Protein AF-A0A533UM68-F1 (afdb_monomer)

Foldseek 3Di:
DDKDWDFQAQDPVNFWTWIFIWDQQQPFIDTWIFTAGPWFRQTPDTDPRCVVVSVVVCQPWRVCSQQATPVRHDDQPDQASHCADHDPWHGWHFPAWDFDADQAGIDTWTWIWTDAVHIWIFTHHPPDRTTAKTWDFDHAPDDDTATPDIDGDNHDDDDNDDDPVSVDDGDPDDPAPPLWDDWDQPPQKDWDWAAFPVNQWIKTKIWPRLAGAAQHKIKMKIATAGNVDRVHGDAAWWKWKFWADPVRHGPDIPCVVSPHPTDTHGHRIDMDIDHHHDDDQKIKMKIWGCAGDHPPDDGDRSRTGIDIDIGGYHHHDDDPPPPPPPPPCVVVVVVVVVVVVVVVVVVVPPDDDDDD

Solvent-accessible surface area (backbone atoms only — not comparable to full-atom values): 20134 Å² total; per-residue (Å²): 119,49,76,49,75,43,87,71,44,68,39,97,86,66,61,23,34,35,24,43,36,38,39,39,46,71,63,44,28,38,64,40,50,34,30,22,40,71,62,44,59,45,71,78,45,52,38,86,71,39,40,76,56,52,56,50,48,36,76,74,58,27,65,52,43,80,47,39,29,81,90,52,68,71,73,68,92,42,93,49,54,22,83,46,35,69,90,92,30,40,44,20,22,50,76,46,80,41,85,45,76,42,79,55,45,75,44,79,20,41,32,32,32,27,58,54,103,49,82,25,40,36,30,37,36,92,94,52,98,58,63,43,32,37,46,37,57,36,77,58,99,61,83,78,62,45,79,63,50,68,53,62,35,65,73,83,79,94,66,96,60,84,58,73,89,70,75,62,78,52,41,97,64,71,81,71,54,88,73,46,75,77,71,32,82,85,84,36,47,44,75,51,73,46,62,20,78,65,68,52,33,24,39,40,39,35,32,9,37,56,61,36,32,28,71,26,65,32,41,35,41,40,34,37,20,36,73,91,42,75,93,40,58,42,48,25,30,32,26,40,46,28,37,33,49,99,83,67,49,78,74,47,44,57,18,52,70,29,65,36,96,50,38,78,18,60,54,15,46,47,76,46,80,42,70,36,81,59,64,58,60,56,40,41,32,34,45,31,38,59,13,32,46,62,89,96,53,86,57,47,52,86,50,32,32,41,38,82,45,83,41,48,31,33,70,52,72,76,74,79,76,73,77,80,70,75,70,64,73,69,62,64,56,55,57,53,53,56,52,53,53,56,57,57,65,63,69,73,72,82,82,82,89,79,92,131

Mean predicted aligned error: 10.87 Å

pLDDT: mean 85.19, std 16.16, range [32.59, 98.31]

Secondary structure (DSSP, 8-state):
-EEEEEEEEE-TTSSEEEEEEEEEETTEEEEEEEEEESSS--EEEE-TTTHHHHHHHHHHTGGGGGT--SSS---SSSS-SBS-STTTPPPBEEEEEEEEEETTEEEEEEEEEEEESEEEEEEE-TT-SS-SEEEEE---SSSPPPEEEEEE----S--SS--GGG--PPPS-----TTSPPPBTTTB-EEEEEE-TTSS-EEEEEEESSSPBTTSEEEEEEEEEETTEEEEEPSSEEEEEEEE-TTS-EEEEHHHHTT-SSEEETTSEEEEEEE--SPSSEEEEEEEEEEESSTTSPPBGGG-EEEEEEEE-BPPPPPP--------THHHHHHHHHHHHHHHHHTTSS------

Sequence (356 aa):
MEIDFWVKSQTSDGNGWNLEFLAIDGKIVQKGIVTIGMVSPDPTYSDPNVSDYASVYKNTIAWLDSCATRDSPKDFDIPAWCRNGGVGGAPLVPEGEDDVTVQAGSYKAQKVGWHKGVENTIWVVPGLPFPVKAQVYADVTSGIPPSQYYFELLKIGNSSTEPDFMNVTSTGGNGTNPLCPTRDMQTDAVHGTKTTDSGSATIEYRYSPSVPPQGCPIEWRISFEKNFDLTQKYSAIHYDIFTVDNNGVKLDSIAQDSGRNDLFAPIGEDDRTIILKQPPPVTHFVIAILGTGSEGSLSDTSLAGTVNVDVKTTEPPKVPEFPVTEFPVTALLIMAVVIAMGIFITRFRSGLSIKF

Radius of gyration: 28.23 Å; Cα contacts (8 Å, |Δi|>4): 738; chains: 1; bounding box: 76×56×98 Å

Nearest PDB structures (foldseek):
  8dl0-assembly1_C  TM=5.298E-01  e=1.485E-03  Aquifex aeolicus VF5
  8dl0-assembly1_A  TM=5.338E-01  e=2.327E-03  Aquifex aeolicus VF5
  8dnc-assembly1_C  TM=5.136E-01  e=1.906E-03  Aquifex aeolicus VF5
  6o14-assembly1_A  TM=5.335E-01  e=5.435E-03  Aquifex aeolicus VF5
  5hno-assembly2_C  TM=4.464E-01  e=1.629E-02  Raoultella terrigena

Structure (mmCIF, N/CA/C/O backbone):
data_AF-A0A533UM68-F1
#
_entry.id   AF-A0A533UM68-F1
#
loop_
_atom_site.group_PDB
_atom_site.id
_atom_site.type_symbol
_atom_site.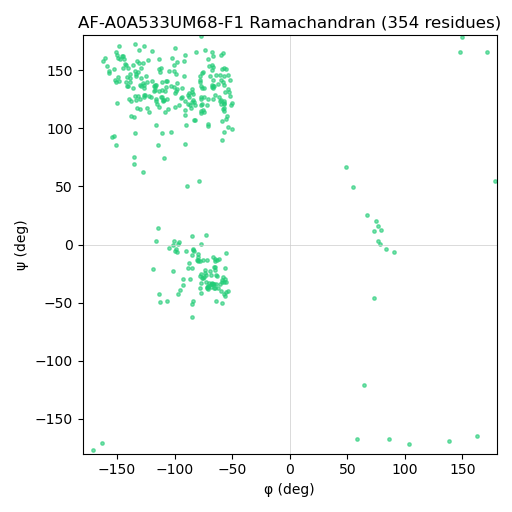label_atom_id
_atom_site.label_alt_id
_atom_site.label_comp_id
_atom_site.label_asym_id
_atom_site.label_entity_id
_atom_site.label_seq_id
_atom_site.pdbx_PDB_ins_code
_atom_site.Cartn_x
_atom_site.Cartn_y
_atom_site.Cartn_z
_atom_site.occupancy
_atom_site.B_iso_or_equiv
_atom_site.auth_seq_id
_atom_site.auth_comp_id
_atom_site.auth_asym_id
_atom_site.auth_atom_id
_atom_site.pdbx_PDB_model_num
ATOM 1 N N . MET A 1 1 ? -2.732 -6.959 -2.441 1.00 86.81 1 MET A N 1
ATOM 2 C CA . MET A 1 1 ? -3.173 -5.932 -3.406 1.00 86.81 1 MET A CA 1
ATOM 3 C C . MET A 1 1 ? -2.382 -6.162 -4.674 1.00 86.81 1 MET A C 1
ATOM 5 O O . MET A 1 1 ? -1.222 -6.542 -4.567 1.00 86.81 1 MET A O 1
ATOM 9 N N . GLU A 1 2 ? -2.999 -5.955 -5.824 1.00 92.12 2 GLU A N 1
ATOM 10 C CA . GLU A 1 2 ? -2.395 -6.128 -7.142 1.00 92.12 2 GLU A CA 1
ATOM 11 C C . GLU A 1 2 ? -2.603 -4.847 -7.949 1.00 92.12 2 GLU A C 1
ATOM 13 O O . GLU A 1 2 ? -3.649 -4.201 -7.845 1.00 92.12 2 GLU A O 1
ATOM 18 N N . ILE A 1 3 ? -1.570 -4.442 -8.684 1.00 94.56 3 ILE A N 1
ATOM 19 C CA . ILE A 1 3 ? -1.604 -3.286 -9.572 1.00 94.56 3 ILE A CA 1
ATOM 20 C C . ILE A 1 3 ? -1.058 -3.741 -10.915 1.00 94.56 3 ILE A C 1
ATOM 22 O O . ILE A 1 3 ? 0.128 -4.051 -11.024 1.00 94.56 3 ILE A O 1
ATOM 26 N N . ASP A 1 4 ? -1.914 -3.677 -11.923 1.00 94.31 4 ASP A N 1
ATOM 27 C CA . ASP A 1 4 ? -1.538 -3.841 -13.314 1.00 94.31 4 ASP A CA 1
ATOM 28 C C . ASP A 1 4 ? -1.600 -2.490 -14.011 1.00 94.31 4 ASP A C 1
ATOM 30 O O . ASP A 1 4 ? -2.511 -1.686 -13.792 1.00 94.31 4 ASP A O 1
ATOM 34 N N . PHE A 1 5 ? -0.639 -2.224 -14.888 1.00 94.06 5 PHE A N 1
ATOM 35 C CA . PHE A 1 5 ? -0.693 -1.033 -15.719 1.00 94.06 5 PHE A CA 1
ATOM 36 C C . PHE A 1 5 ? -0.218 -1.308 -17.137 1.00 94.06 5 PHE A C 1
ATOM 38 O O . PHE A 1 5 ? 0.625 -2.167 -17.400 1.00 94.06 5 PHE A O 1
ATOM 45 N N . TRP A 1 6 ? -0.752 -0.523 -18.066 1.00 93.31 6 TRP A N 1
ATOM 46 C CA . TRP A 1 6 ? -0.361 -0.536 -19.464 1.00 93.31 6 TRP A CA 1
ATOM 47 C C . TRP A 1 6 ? 0.015 0.872 -19.917 1.00 93.31 6 TRP A C 1
ATOM 49 O O . TRP A 1 6 ? -0.758 1.817 -19.770 1.00 93.31 6 TRP A O 1
ATOM 59 N N . VAL A 1 7 ? 1.207 1.016 -20.500 1.00 92.88 7 VAL A N 1
ATOM 60 C CA . VAL A 1 7 ? 1.639 2.273 -21.123 1.00 92.88 7 VAL A CA 1
ATOM 61 C C . VAL A 1 7 ? 0.834 2.477 -22.409 1.00 92.88 7 VAL A C 1
ATOM 63 O O . VAL A 1 7 ? 1.113 1.849 -23.429 1.00 92.88 7 VAL A O 1
ATOM 66 N N . LYS A 1 8 ? -0.180 3.343 -22.350 1.00 92.00 8 LYS A N 1
ATOM 67 C CA . LYS A 1 8 ? -1.186 3.515 -23.405 1.00 92.00 8 LYS A CA 1
ATOM 68 C C . LYS A 1 8 ? -0.730 4.464 -24.501 1.00 92.00 8 LYS A C 1
ATOM 70 O O . LYS A 1 8 ? -0.829 4.153 -25.686 1.00 92.00 8 LYS A O 1
ATOM 75 N N . SER A 1 9 ? -0.273 5.653 -24.120 1.00 92.50 9 SER A N 1
ATOM 76 C CA . SER A 1 9 ? 0.119 6.685 -25.080 1.00 92.50 9 SER A CA 1
ATOM 77 C C . SER A 1 9 ? 1.032 7.726 -24.452 1.00 92.50 9 SER A C 1
ATOM 79 O O . SER A 1 9 ? 1.027 7.922 -23.239 1.00 92.50 9 SER A O 1
ATOM 81 N N . GLN A 1 10 ? 1.756 8.463 -25.289 1.00 94.31 10 GLN A N 1
ATOM 82 C CA . GLN A 1 10 ? 2.352 9.730 -24.875 1.00 94.31 10 GLN A CA 1
ATOM 83 C C . GLN A 1 10 ? 1.236 10.761 -24.619 1.00 94.31 10 GLN A C 1
ATOM 85 O O . GLN A 1 10 ? 0.160 10.687 -25.228 1.00 94.31 10 GLN A O 1
ATOM 90 N N . THR A 1 11 ? 1.469 11.708 -23.714 1.00 94.81 11 THR A N 1
ATOM 91 C CA . THR A 1 11 ? 0.580 12.859 -23.515 1.00 94.81 11 THR A CA 1
ATOM 92 C C . THR A 1 11 ? 0.594 13.767 -24.748 1.00 94.81 11 THR A C 1
ATOM 94 O O . THR A 1 11 ? 1.574 13.822 -25.491 1.00 94.81 11 THR A O 1
ATOM 97 N N . SER A 1 12 ? -0.495 14.504 -24.987 1.00 93.56 12 SER A N 1
ATOM 98 C CA . SER A 1 12 ? -0.630 15.364 -26.176 1.00 93.56 12 SER A CA 1
ATOM 99 C C . SER A 1 12 ? 0.377 16.514 -26.225 1.00 93.56 12 SER A C 1
ATOM 101 O O . SER A 1 12 ? 0.701 17.001 -27.303 1.00 93.56 12 SER A O 1
ATOM 103 N N . ASP A 1 13 ? 0.853 16.961 -25.064 1.00 92.81 13 ASP A N 1
ATOM 104 C CA . ASP A 1 13 ? 1.906 17.971 -24.929 1.00 92.81 13 ASP A CA 1
ATOM 105 C C . ASP A 1 13 ? 3.323 17.381 -25.056 1.00 92.81 13 ASP A C 1
ATOM 107 O O . ASP A 1 13 ? 4.301 18.123 -25.075 1.00 92.81 13 ASP A O 1
ATOM 111 N N . GLY A 1 14 ? 3.440 16.054 -25.153 1.00 92.38 14 GLY A N 1
ATOM 112 C CA . GLY A 1 14 ? 4.699 15.336 -25.287 1.00 92.38 14 GLY A CA 1
ATOM 113 C C . GLY A 1 14 ? 5.518 15.211 -24.000 1.00 92.38 14 GLY A C 1
ATOM 114 O O . GLY A 1 14 ? 6.610 14.647 -24.059 1.00 92.38 14 GLY A O 1
ATOM 115 N N . ASN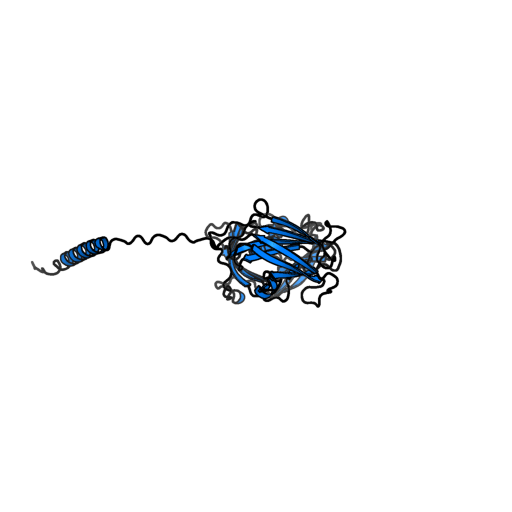 A 1 15 ? 5.017 15.689 -22.858 1.00 90.88 15 ASN A N 1
ATOM 116 C CA . ASN A 1 15 ? 5.780 15.782 -21.607 1.00 90.88 15 ASN A CA 1
ATOM 117 C C . ASN A 1 15 ? 5.697 14.537 -20.708 1.00 90.88 15 ASN A C 1
ATOM 119 O O . ASN A 1 15 ? 6.405 14.464 -19.700 1.00 90.88 15 ASN A O 1
ATOM 123 N N . GLY A 1 16 ? 4.874 13.549 -21.059 1.00 94.06 16 GLY A N 1
ATOM 124 C CA . GLY A 1 16 ? 4.678 12.359 -20.241 1.00 94.06 16 GLY A CA 1
ATOM 125 C C . GLY A 1 16 ? 4.042 11.188 -20.975 1.00 94.06 16 GLY A C 1
ATOM 126 O O . GLY A 1 16 ? 3.864 11.204 -22.196 1.00 94.06 16 GLY A O 1
ATOM 127 N N . TRP A 1 17 ? 3.688 10.170 -20.198 1.00 94.50 17 TRP A N 1
ATOM 128 C CA . TRP A 1 17 ? 3.013 8.959 -20.652 1.00 94.50 17 TRP A CA 1
ATOM 129 C C . TRP A 1 17 ? 1.752 8.720 -19.831 1.00 94.50 17 TRP A C 1
ATOM 131 O O . TRP A 1 17 ? 1.780 8.802 -18.606 1.00 94.50 17 TRP A O 1
ATOM 141 N N . ASN A 1 18 ? 0.656 8.398 -20.511 1.00 95.31 18 ASN A N 1
ATOM 142 C CA . ASN A 1 18 ? -0.578 7.953 -19.885 1.00 95.31 18 ASN A CA 1
ATOM 143 C C . ASN A 1 18 ? -0.510 6.443 -19.679 1.00 95.31 18 ASN A C 1
ATOM 145 O O . ASN A 1 18 ? -0.385 5.677 -20.641 1.00 95.31 18 ASN A O 1
ATOM 149 N N . LEU A 1 19 ? -0.607 6.036 -18.422 1.00 94.81 19 LEU A N 1
ATOM 150 C CA . LEU A 1 19 ? -0.780 4.659 -18.010 1.00 94.81 19 LEU A CA 1
ATOM 151 C C . LEU A 1 19 ? -2.270 4.413 -17.819 1.00 94.81 19 LEU A C 1
ATOM 153 O O . LEU A 1 19 ? -2.932 5.134 -17.073 1.00 94.81 19 LEU A O 1
ATOM 157 N N . GLU A 1 20 ? -2.789 3.388 -18.479 1.00 94.25 20 GLU A N 1
ATOM 158 C CA . GLU A 1 20 ? -4.041 2.799 -18.036 1.00 94.25 20 GLU A CA 1
ATOM 159 C C . GLU A 1 20 ? -3.725 1.931 -16.817 1.00 94.25 20 GLU A C 1
ATOM 161 O O . GLU A 1 20 ? -2.835 1.081 -16.880 1.00 94.25 20 GLU A O 1
ATOM 166 N N . PHE A 1 21 ? -4.409 2.185 -15.709 1.00 94.06 21 PHE A N 1
ATOM 167 C CA . PHE A 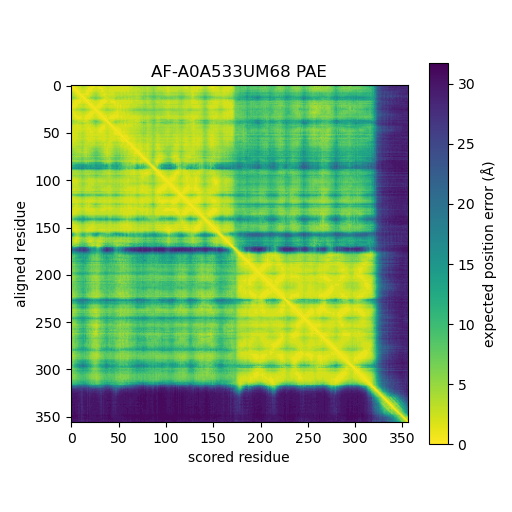1 21 ? -4.057 1.684 -14.389 1.00 94.06 21 PHE A CA 1
ATOM 168 C C . PHE A 1 21 ? -5.223 0.879 -13.820 1.00 94.06 21 PHE A C 1
ATOM 170 O O . PHE A 1 21 ? -6.354 1.367 -13.787 1.00 94.06 21 PHE A O 1
ATOM 177 N N . LEU A 1 22 ? -4.955 -0.349 -13.388 1.00 94.38 22 LEU A N 1
ATOM 178 C CA . LEU A 1 22 ? -5.918 -1.261 -12.787 1.00 94.38 22 LEU A CA 1
ATOM 179 C C . LEU A 1 22 ? -5.410 -1.656 -11.400 1.00 94.38 22 LEU A C 1
ATOM 181 O O . LEU A 1 22 ? -4.391 -2.324 -11.267 1.00 94.38 22 LEU A O 1
ATOM 185 N N . ALA A 1 23 ? -6.132 -1.245 -10.365 1.00 93.19 23 ALA A N 1
ATOM 186 C CA . ALA A 1 23 ? -5.863 -1.630 -8.991 1.00 93.19 23 ALA A CA 1
ATOM 187 C C . ALA A 1 23 ? -6.911 -2.640 -8.519 1.00 93.19 23 ALA A C 1
ATOM 189 O O . ALA A 1 23 ? -8.114 -2.370 -8.574 1.00 93.19 23 ALA A O 1
ATOM 190 N N . ILE A 1 24 ? -6.444 -3.789 -8.038 1.00 91.75 24 ILE A N 1
ATOM 191 C CA . ILE A 1 24 ? -7.256 -4.856 -7.460 1.00 91.75 24 ILE A CA 1
ATOM 192 C C . ILE A 1 24 ? -6.858 -4.990 -5.988 1.00 91.75 24 ILE A C 1
ATOM 194 O O . ILE A 1 24 ? -5.824 -5.561 -5.625 1.00 91.75 24 ILE A O 1
ATOM 198 N N . ASP A 1 25 ? -7.697 -4.454 -5.110 1.00 87.75 25 ASP A N 1
ATOM 199 C CA . ASP A 1 25 ? -7.545 -4.565 -3.666 1.00 87.75 25 ASP A CA 1
ATOM 200 C C . ASP A 1 25 ? -8.691 -5.379 -3.059 1.00 87.75 25 ASP A C 1
ATOM 202 O O . ASP A 1 25 ? -9.726 -4.867 -2.626 1.00 87.75 25 ASP A O 1
ATOM 206 N N . GLY A 1 26 ? -8.506 -6.700 -3.072 1.00 86.00 26 GLY A N 1
ATOM 207 C CA . GLY A 1 26 ? -9.542 -7.637 -2.656 1.00 86.00 26 GLY A CA 1
ATOM 208 C C . GLY A 1 26 ? -10.744 -7.559 -3.600 1.00 86.00 26 GLY A C 1
ATOM 209 O O . GLY A 1 26 ? -10.608 -7.789 -4.798 1.00 86.00 26 GLY A O 1
ATOM 210 N N . LYS A 1 27 ? -11.926 -7.239 -3.070 1.00 85.31 27 LYS A N 1
ATOM 211 C CA . LYS A 1 27 ? -13.153 -7.016 -3.854 1.00 85.31 27 LYS A CA 1
ATOM 212 C C . LYS A 1 27 ? -13.221 -5.636 -4.501 1.00 85.31 27 LYS A C 1
ATOM 214 O O . LYS A 1 27 ? -14.100 -5.432 -5.332 1.00 85.31 27 LYS A O 1
ATOM 219 N N . ILE A 1 28 ? -12.362 -4.695 -4.110 1.00 85.06 28 ILE A N 1
ATOM 220 C CA . ILE A 1 28 ? -12.347 -3.358 -4.698 1.00 85.06 28 ILE A CA 1
ATOM 221 C C . ILE A 1 28 ? -11.478 -3.404 -5.949 1.00 85.06 28 ILE A C 1
ATOM 223 O O . ILE A 1 28 ? -10.280 -3.660 -5.879 1.00 85.06 28 ILE A O 1
ATOM 227 N N . VAL A 1 29 ? -12.093 -3.134 -7.093 1.00 90.06 29 VAL A N 1
ATOM 228 C CA . VAL A 1 29 ? -11.414 -2.977 -8.375 1.00 90.06 29 VAL A CA 1
ATOM 229 C C . VAL A 1 29 ? -11.606 -1.552 -8.865 1.00 90.06 29 VAL A C 1
ATOM 231 O O . VAL A 1 29 ? -12.741 -1.090 -8.994 1.00 90.06 29 VAL A O 1
ATOM 234 N N . GLN A 1 30 ? -10.505 -0.867 -9.154 1.00 90.69 30 GLN A N 1
ATOM 235 C CA . GLN A 1 30 ? -10.493 0.496 -9.673 1.00 90.69 30 GLN A CA 1
ATOM 236 C C . GLN A 1 30 ? -9.675 0.559 -10.951 1.00 90.69 30 GLN A C 1
ATOM 238 O O . GLN A 1 30 ? -8.524 0.135 -10.983 1.00 90.69 30 GLN A O 1
ATOM 243 N N . LYS A 1 31 ? -10.272 1.130 -11.992 1.00 92.25 31 LYS A N 1
ATOM 244 C CA . LYS A 1 31 ? -9.607 1.450 -13.248 1.00 92.25 31 LYS A CA 1
ATOM 245 C C . LYS A 1 31 ? -9.604 2.958 -13.463 1.00 92.25 31 LYS A C 1
ATOM 247 O O . LYS A 1 31 ? -10.616 3.616 -13.206 1.00 92.25 31 LYS A O 1
ATOM 252 N N . GLY A 1 32 ? -8.481 3.493 -13.920 1.00 92.44 32 GLY A N 1
ATOM 253 C CA . GLY A 1 32 ? -8.315 4.916 -14.197 1.00 92.44 32 GLY A CA 1
ATOM 254 C C . GLY A 1 32 ? -7.003 5.207 -14.911 1.00 92.44 32 GLY A C 1
ATOM 255 O O . GLY A 1 32 ? -6.243 4.298 -15.250 1.00 92.44 32 GLY A O 1
ATOM 256 N N . ILE A 1 33 ? -6.735 6.486 -15.141 1.00 94.25 33 ILE A N 1
ATOM 257 C CA . ILE A 1 33 ? -5.512 6.963 -15.779 1.00 94.25 33 ILE A CA 1
ATOM 258 C C . ILE A 1 33 ? -4.543 7.480 -14.715 1.00 94.25 33 ILE A C 1
ATOM 260 O O . ILE A 1 33 ? -4.914 8.243 -13.822 1.00 94.25 33 ILE A O 1
ATOM 264 N N . VAL A 1 34 ? -3.273 7.097 -14.852 1.00 95.94 34 VAL A N 1
ATOM 265 C CA . VAL A 1 34 ? -2.140 7.702 -14.140 1.00 95.94 34 VAL A CA 1
ATOM 266 C C . VAL A 1 34 ? -1.168 8.247 -15.179 1.00 95.94 34 VAL A C 1
ATOM 268 O O . VAL A 1 34 ? -0.755 7.528 -16.085 1.00 95.94 34 VAL A O 1
ATOM 271 N N . THR A 1 35 ? -0.792 9.518 -15.075 1.00 96.44 35 THR A N 1
ATOM 272 C CA . THR A 1 35 ? 0.203 10.131 -15.961 1.00 96.44 35 THR A CA 1
ATOM 273 C C . THR A 1 35 ? 1.552 10.170 -15.259 1.00 96.44 35 THR A C 1
ATOM 275 O O . THR A 1 35 ? 1.648 10.643 -14.128 1.00 96.44 35 THR A O 1
ATOM 278 N N . ILE A 1 36 ? 2.596 9.707 -15.944 1.00 94.88 36 ILE A N 1
ATOM 279 C CA . ILE A 1 36 ? 3.989 9.774 -15.484 1.00 94.88 36 ILE A CA 1
ATOM 280 C C . ILE A 1 36 ? 4.811 10.708 -16.373 1.00 94.88 36 ILE A C 1
ATOM 282 O O . ILE A 1 36 ? 4.437 10.987 -17.516 1.00 94.88 36 ILE A O 1
ATOM 286 N N . GLY A 1 37 ? 5.937 11.199 -15.859 1.00 91.75 37 GLY A N 1
ATOM 287 C CA . GLY A 1 37 ? 6.852 12.047 -16.618 1.00 91.75 37 GLY A CA 1
ATOM 288 C C . GLY A 1 37 ? 7.569 11.326 -17.769 1.00 91.75 37 GLY A C 1
ATOM 289 O O . GLY A 1 37 ? 7.598 10.102 -17.878 1.00 91.75 37 GLY A O 1
ATOM 290 N N . MET A 1 38 ? 8.175 12.113 -18.660 1.00 88.25 38 MET A N 1
ATOM 291 C CA . MET A 1 38 ? 8.954 11.603 -19.796 1.00 88.25 38 MET A CA 1
ATOM 292 C C . MET A 1 38 ? 10.330 11.033 -19.399 1.00 88.25 38 MET A C 1
ATOM 294 O O . MET A 1 38 ? 10.880 10.187 -20.104 1.00 88.25 38 MET A O 1
ATOM 298 N N . VAL A 1 39 ? 10.911 11.543 -18.308 1.00 85.62 39 VAL A N 1
ATOM 299 C CA . VAL A 1 39 ? 12.258 11.176 -17.825 1.00 85.62 39 VAL A CA 1
ATOM 300 C C . VAL A 1 39 ? 12.176 10.423 -16.506 1.00 85.62 39 VAL A C 1
ATOM 302 O O . VAL A 1 39 ? 12.791 9.368 -16.374 1.00 85.62 39 VAL A O 1
ATOM 305 N N . SER A 1 40 ? 11.424 10.971 -15.550 1.00 85.75 40 SER A N 1
ATOM 306 C CA . SER A 1 40 ? 11.108 10.308 -14.290 1.00 85.75 40 SER A CA 1
ATOM 307 C C . SER A 1 40 ? 9.724 9.659 -14.397 1.00 85.75 40 SER A C 1
ATOM 309 O O . SER A 1 40 ? 8.787 10.319 -14.859 1.00 85.75 40 SER A O 1
ATOM 311 N N . PRO A 1 41 ? 9.581 8.397 -13.964 1.00 88.50 41 PRO A N 1
ATOM 312 C CA . PRO A 1 41 ? 8.305 7.711 -13.848 1.00 88.50 41 PRO A CA 1
ATOM 313 C C . PRO A 1 41 ? 7.452 8.218 -12.671 1.00 88.50 41 PRO A C 1
ATOM 315 O O . PRO A 1 41 ? 6.428 7.612 -12.384 1.00 88.50 41 PRO A O 1
ATOM 318 N N . ASP A 1 42 ? 7.822 9.298 -11.976 1.00 88.62 42 ASP A N 1
ATOM 319 C CA . ASP A 1 42 ? 6.984 9.865 -10.918 1.00 88.62 42 ASP A CA 1
ATOM 320 C C . ASP A 1 42 ? 5.575 10.226 -11.443 1.00 88.62 42 ASP A C 1
ATOM 322 O O . ASP A 1 42 ? 5.457 10.906 -12.473 1.00 88.62 42 ASP A O 1
ATOM 326 N N . PRO A 1 43 ? 4.496 9.816 -10.741 1.00 92.06 43 PRO A N 1
ATOM 327 C CA . PRO A 1 43 ? 3.141 10.234 -11.082 1.00 92.06 43 PRO A CA 1
ATOM 328 C C . PRO A 1 43 ? 2.987 11.758 -11.003 1.00 92.06 43 PRO A C 1
ATOM 330 O O . PRO A 1 43 ? 3.229 12.365 -9.959 1.00 92.06 43 PRO A O 1
ATOM 333 N N . THR A 1 44 ? 2.556 12.379 -12.100 1.00 92.19 44 THR A N 1
ATOM 334 C CA . THR A 1 44 ? 2.259 13.821 -12.192 1.00 92.19 44 THR A CA 1
ATOM 335 C C . THR A 1 44 ? 0.762 14.111 -12.117 1.00 92.19 44 THR A C 1
ATOM 337 O O . THR A 1 44 ? 0.360 15.215 -11.752 1.00 92.19 44 THR A O 1
ATOM 340 N N . TYR A 1 45 ? -0.060 13.114 -12.443 1.00 92.56 45 TYR A N 1
ATOM 341 C CA . TYR A 1 45 ? -1.514 13.146 -12.354 1.00 92.56 45 TYR A CA 1
ATOM 342 C C . TYR A 1 45 ? -2.062 11.729 -12.150 1.00 92.56 45 TYR A C 1
ATOM 344 O O . TYR A 1 45 ? -1.473 10.752 -12.612 1.00 92.56 45 TYR A O 1
ATOM 352 N N . SER A 1 46 ? -3.210 11.624 -11.491 1.00 92.25 46 SER A N 1
ATOM 353 C CA . SER A 1 46 ? -3.968 10.384 -11.326 1.00 92.25 46 SER A CA 1
ATOM 354 C C . SER A 1 46 ? -5.450 10.705 -11.203 1.00 92.25 46 SER A C 1
ATOM 356 O O . SER A 1 46 ? -5.801 11.647 -10.484 1.00 92.25 46 SER A O 1
ATOM 358 N N . ASP A 1 47 ? -6.310 9.901 -11.826 1.00 88.44 47 ASP A N 1
ATOM 359 C CA . ASP A 1 47 ? -7.751 9.998 -11.591 1.00 88.44 47 ASP A CA 1
ATOM 360 C C . ASP A 1 47 ? -8.066 9.807 -10.089 1.00 88.44 47 ASP A C 1
ATOM 362 O O . ASP A 1 47 ? -7.403 9.008 -9.414 1.00 88.44 47 ASP A O 1
ATOM 366 N N . PRO A 1 48 ? -9.079 10.503 -9.530 1.00 83.62 48 PRO A N 1
ATOM 367 C CA . PRO A 1 48 ? -9.349 10.486 -8.088 1.00 83.62 48 PRO A CA 1
ATOM 368 C C . PRO A 1 48 ? -9.578 9.096 -7.486 1.00 83.62 48 PRO A C 1
ATOM 370 O O . PRO A 1 48 ? -9.286 8.875 -6.317 1.00 83.62 48 PRO A O 1
ATOM 373 N N . ASN A 1 49 ? -10.105 8.150 -8.263 1.00 83.38 49 ASN A N 1
ATOM 374 C CA . ASN A 1 49 ? -10.392 6.796 -7.796 1.00 83.38 49 ASN A CA 1
ATOM 375 C C . ASN A 1 49 ? -9.151 5.885 -7.750 1.00 83.38 49 ASN A C 1
ATOM 377 O O . ASN A 1 49 ? -9.213 4.828 -7.125 1.00 83.38 49 ASN A O 1
ATOM 381 N N . VAL A 1 50 ? -8.040 6.279 -8.388 1.00 89.44 50 VAL A N 1
ATOM 382 C CA . VAL A 1 50 ? -6.767 5.533 -8.379 1.00 89.44 50 VAL A CA 1
ATOM 383 C C . VAL A 1 50 ? -5.613 6.285 -7.706 1.00 89.44 50 VAL A C 1
ATOM 385 O O . VAL A 1 50 ? -4.494 5.775 -7.662 1.00 89.44 50 VAL A O 1
ATOM 388 N N . SER A 1 51 ? -5.859 7.472 -7.142 1.00 86.56 51 SER A N 1
ATOM 389 C CA . SER A 1 51 ? -4.813 8.323 -6.554 1.00 86.56 51 SER A CA 1
ATOM 390 C C . SER A 1 51 ? -4.051 7.659 -5.406 1.00 86.56 51 SER A C 1
ATOM 392 O O . SER A 1 51 ? -2.826 7.772 -5.324 1.00 86.56 51 SER A O 1
ATOM 394 N N . ASP A 1 52 ? -4.759 6.927 -4.542 1.00 83.62 52 ASP A N 1
ATOM 395 C CA . ASP A 1 52 ? -4.146 6.224 -3.411 1.00 83.62 52 ASP A CA 1
ATOM 396 C C . ASP A 1 52 ? -3.199 5.110 -3.934 1.00 83.62 52 ASP A C 1
ATOM 398 O O . ASP A 1 52 ? -2.083 4.947 -3.437 1.00 83.62 52 ASP A O 1
ATOM 402 N N . TYR A 1 53 ? -3.561 4.428 -5.030 1.00 90.06 53 TYR A N 1
ATOM 403 C CA . TYR A 1 53 ? -2.730 3.392 -5.666 1.00 90.06 53 TYR A CA 1
ATOM 404 C C . TYR A 1 53 ? -1.553 3.957 -6.476 1.00 90.06 53 TYR A C 1
ATOM 406 O O . TYR A 1 53 ? -0.499 3.323 -6.554 1.00 90.06 53 TYR A O 1
ATOM 414 N N . ALA A 1 54 ? -1.675 5.164 -7.036 1.00 90.69 54 ALA A N 1
ATOM 415 C CA . ALA A 1 54 ? -0.557 5.835 -7.704 1.00 90.69 54 ALA A CA 1
ATOM 416 C C . ALA A 1 54 ? 0.621 6.072 -6.735 1.00 90.69 54 ALA A C 1
ATOM 418 O O . ALA A 1 54 ? 1.788 5.947 -7.118 1.00 90.69 54 ALA A O 1
ATOM 419 N N . SER A 1 55 ? 0.326 6.328 -5.456 1.00 84.88 55 SER A N 1
ATOM 420 C CA . SER A 1 55 ? 1.349 6.449 -4.408 1.00 84.8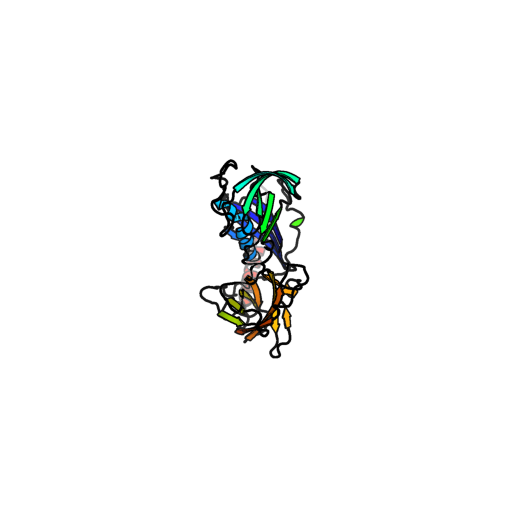8 55 SER A CA 1
ATOM 421 C C . SER A 1 55 ? 2.064 5.121 -4.132 1.00 84.88 55 SER A C 1
ATOM 423 O O . SER A 1 55 ? 3.269 5.112 -3.883 1.00 84.88 55 SER A O 1
ATOM 425 N N . VAL A 1 56 ? 1.364 3.987 -4.239 1.00 89.00 56 VAL A N 1
ATOM 426 C CA . VAL A 1 56 ? 1.978 2.652 -4.137 1.00 89.00 56 VAL A CA 1
ATOM 427 C C . VAL A 1 56 ? 2.964 2.435 -5.282 1.00 89.00 56 VAL A C 1
ATOM 429 O O . VAL A 1 56 ? 4.109 2.073 -5.029 1.00 89.00 56 VAL A O 1
ATOM 432 N N . TYR A 1 57 ? 2.562 2.716 -6.525 1.00 91.50 57 TYR A N 1
ATOM 433 C CA . TYR A 1 57 ? 3.448 2.616 -7.692 1.00 91.50 57 TYR A CA 1
ATOM 434 C C . TYR A 1 57 ? 4.722 3.453 -7.540 1.00 91.50 57 TYR A C 1
ATOM 436 O O . TYR A 1 57 ? 5.826 2.991 -7.851 1.00 91.50 57 TYR A O 1
ATOM 444 N N . LYS A 1 58 ? 4.587 4.668 -6.995 1.00 88.88 58 LYS A N 1
ATOM 445 C CA . LYS A 1 58 ? 5.735 5.529 -6.715 1.00 88.88 58 LYS A CA 1
ATOM 446 C C . LYS A 1 58 ? 6.753 4.846 -5.790 1.00 88.88 58 LYS A C 1
ATOM 448 O O . LYS A 1 58 ? 7.957 4.886 -6.044 1.00 88.88 58 LYS A O 1
ATOM 453 N N . ASN A 1 59 ? 6.263 4.172 -4.753 1.00 85.69 59 ASN A N 1
ATOM 454 C CA . ASN A 1 59 ? 7.085 3.496 -3.749 1.00 85.69 59 ASN A CA 1
ATOM 455 C C . ASN A 1 59 ? 7.622 2.119 -4.189 1.00 85.69 59 ASN A C 1
ATOM 457 O O . ASN A 1 59 ? 8.451 1.549 -3.480 1.00 85.69 59 ASN A O 1
ATOM 461 N N . THR A 1 60 ? 7.193 1.580 -5.336 1.00 89.25 60 THR A N 1
ATOM 462 C CA . THR A 1 60 ? 7.646 0.269 -5.839 1.00 89.25 60 THR A CA 1
ATOM 463 C C . THR A 1 60 ? 8.603 0.378 -7.021 1.00 89.25 60 THR A C 1
ATOM 465 O O . THR A 1 60 ? 9.663 -0.245 -6.999 1.00 89.25 60 THR A O 1
ATOM 468 N N . ILE A 1 61 ? 8.264 1.179 -8.035 1.00 89.06 61 ILE A N 1
ATOM 469 C CA . ILE A 1 61 ? 9.037 1.289 -9.281 1.00 89.06 61 ILE A CA 1
ATOM 470 C C . ILE A 1 61 ? 9.666 2.672 -9.425 1.00 89.06 61 ILE A C 1
ATOM 472 O O . ILE A 1 61 ? 10.825 2.761 -9.831 1.00 89.06 61 ILE A O 1
ATOM 476 N N . ALA A 1 62 ? 8.935 3.748 -9.103 1.00 88.69 62 ALA A N 1
ATOM 477 C CA . ALA A 1 62 ? 9.366 5.080 -9.523 1.00 88.69 62 ALA A CA 1
ATOM 478 C C . ALA A 1 62 ? 10.678 5.538 -8.871 1.00 88.69 62 ALA A C 1
ATOM 480 O O . ALA A 1 62 ? 11.503 6.146 -9.543 1.00 88.69 62 ALA A O 1
ATOM 481 N N . TRP A 1 63 ? 10.921 5.150 -7.613 1.00 87.94 63 TRP A N 1
ATOM 482 C CA . TRP A 1 63 ? 12.144 5.478 -6.863 1.00 87.94 63 TRP A CA 1
ATOM 483 C C . TRP A 1 63 ? 13.457 5.052 -7.547 1.00 87.94 63 TRP A C 1
ATOM 485 O O . TRP A 1 63 ? 14.526 5.573 -7.210 1.00 87.94 63 TRP A O 1
ATOM 495 N N . LEU A 1 64 ? 13.404 4.101 -8.490 1.00 89.19 64 LEU A N 1
ATOM 496 C CA . LEU A 1 64 ? 14.561 3.672 -9.279 1.00 89.19 64 LEU A CA 1
ATOM 497 C C . LEU A 1 64 ? 15.095 4.780 -10.195 1.00 89.19 64 LEU A C 1
ATOM 499 O O . LEU A 1 64 ? 16.223 4.688 -10.669 1.00 89.19 64 LEU A O 1
ATOM 503 N N . ASP A 1 65 ? 14.346 5.854 -10.414 1.00 87.56 65 ASP A N 1
ATOM 504 C CA . ASP A 1 65 ? 14.830 7.019 -11.152 1.00 87.56 65 ASP A CA 1
ATOM 505 C C . ASP A 1 65 ? 16.011 7.724 -10.460 1.00 87.56 65 ASP A C 1
ATOM 507 O O . ASP A 1 65 ? 16.897 8.267 -11.121 1.00 87.56 65 ASP A O 1
ATOM 511 N N . SER A 1 66 ? 16.102 7.618 -9.131 1.00 86.81 66 SER A N 1
ATOM 512 C CA . SER A 1 66 ? 17.250 8.071 -8.341 1.00 86.81 66 SER A CA 1
ATOM 513 C C . SER A 1 66 ? 18.530 7.286 -8.655 1.00 86.81 66 SER A C 1
ATOM 515 O O . SER A 1 66 ? 19.645 7.747 -8.381 1.00 86.81 66 SER A O 1
ATOM 517 N N . CYS A 1 67 ? 18.380 6.098 -9.245 1.00 88.81 67 CYS A N 1
ATOM 518 C CA . CYS A 1 67 ? 19.467 5.263 -9.717 1.00 88.81 67 CYS A CA 1
ATOM 519 C C . CYS A 1 67 ? 19.895 5.664 -11.120 1.00 88.81 67 CYS A C 1
ATOM 521 O O . CYS A 1 67 ? 21.043 6.065 -11.314 1.00 88.81 67 CYS A O 1
ATOM 523 N N . ALA A 1 68 ? 18.989 5.535 -12.082 1.00 88.75 68 ALA A N 1
ATOM 524 C CA . ALA A 1 68 ? 19.252 5.763 -13.490 1.00 88.75 68 ALA A CA 1
ATOM 525 C C . ALA A 1 68 ? 17.989 6.298 -14.162 1.00 88.75 68 ALA A C 1
ATOM 527 O O . ALA A 1 68 ? 16.882 5.832 -13.903 1.00 88.75 68 ALA A O 1
ATOM 528 N N . THR A 1 69 ? 18.171 7.248 -15.071 1.00 88.75 69 THR A N 1
ATOM 529 C CA . THR A 1 69 ? 17.092 7.779 -15.910 1.00 88.75 69 THR A CA 1
ATOM 530 C C . THR A 1 69 ? 17.490 7.683 -17.372 1.00 88.75 69 THR A C 1
ATOM 532 O O . THR A 1 69 ? 18.648 7.418 -17.698 1.00 88.75 69 THR A O 1
ATOM 535 N N . ARG A 1 70 ? 16.544 7.948 -18.277 1.00 83.44 70 ARG A N 1
ATOM 536 C CA . ARG A 1 70 ? 16.834 8.030 -19.715 1.00 83.44 70 ARG A CA 1
ATOM 537 C C . ARG A 1 70 ? 17.965 9.013 -20.033 1.00 83.44 70 ARG A C 1
ATOM 539 O O . ARG A 1 70 ? 18.787 8.739 -20.900 1.00 83.44 70 ARG A O 1
ATOM 546 N N . ASP A 1 71 ? 17.984 10.148 -19.341 1.00 88.75 71 ASP A N 1
ATOM 547 C CA . ASP A 1 71 ? 18.915 11.242 -19.621 1.00 88.75 71 ASP A CA 1
ATOM 548 C C . ASP A 1 71 ? 20.250 11.069 -18.867 1.00 88.75 71 ASP A C 1
ATOM 550 O O . ASP A 1 71 ? 21.250 11.691 -19.219 1.00 88.75 71 ASP A O 1
ATOM 554 N N . SER A 1 72 ? 20.285 10.195 -17.854 1.00 89.38 72 SER A N 1
ATOM 555 C CA . SER A 1 72 ? 21.488 9.806 -17.112 1.00 89.38 72 SER A CA 1
ATOM 556 C C . SER A 1 72 ? 21.526 8.284 -16.906 1.00 89.38 72 SER A C 1
ATOM 558 O O . SER A 1 72 ? 21.354 7.812 -15.772 1.00 89.38 72 SER A O 1
ATOM 560 N N . PRO A 1 73 ? 21.728 7.497 -17.980 1.00 88.62 73 PRO A N 1
ATOM 561 C CA . PRO A 1 73 ? 21.816 6.047 -17.875 1.00 88.62 73 PRO A CA 1
ATOM 562 C C . PRO A 1 73 ? 23.089 5.630 -17.123 1.00 88.62 73 PRO A C 1
ATOM 564 O O . PRO A 1 73 ? 24.087 6.352 -17.114 1.00 88.62 73 PRO A O 1
ATOM 567 N N . LYS A 1 74 ? 23.058 4.450 -16.495 1.00 89.38 74 LYS A N 1
ATOM 568 C CA . LYS A 1 74 ? 24.203 3.865 -15.786 1.00 89.38 74 LYS A CA 1
ATOM 569 C C . LYS A 1 74 ? 24.490 2.453 -16.264 1.00 89.38 74 LYS A C 1
ATOM 571 O O . LYS A 1 74 ? 23.572 1.641 -16.365 1.00 89.38 74 LYS A O 1
ATOM 576 N N . ASP A 1 75 ? 25.772 2.169 -16.451 1.00 90.62 75 ASP A N 1
ATOM 577 C CA . ASP A 1 75 ? 26.275 0.821 -16.691 1.00 90.62 75 ASP A CA 1
ATOM 578 C C . ASP A 1 75 ? 26.250 -0.028 -15.410 1.00 90.62 75 ASP A C 1
ATOM 580 O O . ASP A 1 75 ? 26.084 0.482 -14.299 1.00 90.62 75 ASP A O 1
ATOM 584 N N . PHE A 1 76 ? 26.433 -1.338 -15.577 1.00 92.38 76 PHE A N 1
ATOM 585 C CA . PHE A 1 76 ? 26.439 -2.321 -14.488 1.00 92.38 76 PHE A CA 1
ATOM 586 C C . PHE A 1 76 ? 27.853 -2.709 -14.025 1.00 92.38 76 PHE A C 1
ATOM 588 O O . PHE A 1 76 ? 27.992 -3.430 -13.045 1.00 92.38 76 PHE A O 1
ATOM 595 N N . ASP A 1 77 ? 28.908 -2.202 -14.670 1.00 90.62 77 ASP A N 1
ATOM 596 C CA . ASP A 1 77 ? 30.304 -2.387 -14.239 1.00 90.62 77 ASP A CA 1
ATOM 597 C C . ASP A 1 77 ? 30.739 -1.271 -13.273 1.00 90.62 77 ASP A C 1
ATOM 599 O O . ASP A 1 77 ? 31.724 -0.562 -13.475 1.00 90.62 77 ASP A O 1
ATOM 603 N N . ILE A 1 78 ? 29.922 -1.040 -12.243 1.00 91.31 78 ILE A N 1
ATOM 604 C CA . ILE A 1 78 ? 30.187 -0.043 -11.204 1.00 91.31 78 ILE A CA 1
ATOM 605 C C . ILE A 1 78 ? 29.950 -0.643 -9.819 1.00 91.31 78 ILE A C 1
ATOM 607 O O . ILE A 1 78 ? 29.018 -1.424 -9.635 1.00 91.31 78 ILE A O 1
ATOM 611 N N . PRO A 1 79 ? 30.748 -0.253 -8.809 1.00 88.50 79 PRO A N 1
ATOM 612 C CA . PRO A 1 79 ? 30.682 -0.857 -7.478 1.00 88.50 79 PRO A CA 1
ATOM 613 C C . PRO A 1 79 ? 29.363 -0.589 -6.740 1.00 88.50 79 PRO A C 1
ATOM 615 O O . PRO A 1 79 ? 29.047 -1.293 -5.788 1.00 88.50 79 PRO A O 1
ATOM 618 N N . ALA A 1 80 ? 28.606 0.433 -7.146 1.00 90.62 80 ALA A N 1
ATOM 619 C CA . ALA A 1 80 ? 27.264 0.711 -6.652 1.00 90.62 80 ALA A CA 1
ATOM 620 C C . ALA A 1 80 ? 26.450 1.392 -7.755 1.00 90.62 80 ALA A C 1
ATOM 622 O O . ALA A 1 80 ? 26.814 2.470 -8.231 1.00 90.62 80 ALA A O 1
ATOM 623 N N . TRP A 1 81 ? 25.332 0.781 -8.137 1.00 90.81 81 TRP A N 1
ATOM 624 C CA . TRP A 1 81 ? 24.394 1.332 -9.113 1.00 90.81 81 TRP A CA 1
ATOM 625 C C . TRP A 1 81 ? 23.624 2.518 -8.516 1.00 90.81 81 TRP A C 1
ATOM 627 O O . TRP A 1 81 ? 23.448 3.556 -9.164 1.00 90.81 81 TRP A O 1
ATOM 637 N N . CYS A 1 82 ? 23.280 2.425 -7.227 1.00 88.19 82 CYS A N 1
ATOM 638 C CA . CYS A 1 82 ? 22.680 3.509 -6.445 1.00 88.19 82 CYS A CA 1
ATOM 639 C C . CYS A 1 82 ? 23.219 3.516 -5.023 1.00 88.19 82 CYS A C 1
ATOM 641 O O . CYS A 1 82 ? 23.619 2.487 -4.479 1.00 88.19 82 CYS A O 1
ATOM 643 N N . ARG A 1 83 ? 23.188 4.696 -4.396 1.00 83.75 83 ARG A N 1
ATOM 644 C CA . ARG A 1 83 ? 23.724 4.882 -3.045 1.00 83.75 83 ARG A CA 1
ATOM 645 C C . ARG A 1 83 ? 23.000 4.032 -1.999 1.00 83.75 83 ARG A C 1
ATOM 647 O O . ARG A 1 83 ? 23.669 3.527 -1.109 1.00 83.75 83 ARG A O 1
ATOM 654 N N . ASN A 1 84 ? 21.681 3.879 -2.128 1.00 80.00 84 ASN A N 1
ATOM 655 C CA . ASN A 1 84 ? 20.834 3.104 -1.223 1.00 80.00 84 ASN A CA 1
ATOM 656 C C . ASN A 1 84 ? 19.846 2.265 -2.051 1.00 80.00 84 ASN A C 1
ATOM 658 O O . ASN A 1 84 ? 19.233 2.795 -2.978 1.00 80.00 84 ASN A O 1
ATOM 662 N N . GLY A 1 85 ? 19.678 0.987 -1.715 1.00 72.19 85 GLY A N 1
ATOM 663 C CA . GLY A 1 85 ? 18.569 0.153 -2.172 1.00 72.19 85 GLY A CA 1
ATOM 664 C C . GLY A 1 85 ? 17.352 0.386 -1.279 1.00 72.19 85 GLY A C 1
ATOM 665 O O . GLY A 1 85 ? 17.349 -0.004 -0.110 1.00 72.19 85 GLY A O 1
ATOM 666 N N . GLY A 1 86 ? 16.339 1.078 -1.800 1.00 70.50 86 GLY A N 1
ATOM 667 C CA . GLY A 1 86 ? 15.184 1.503 -1.008 1.00 70.50 86 GLY A CA 1
ATOM 668 C C . GLY A 1 86 ? 15.546 2.393 0.195 1.00 70.50 86 GLY A C 1
ATOM 669 O O . GLY A 1 86 ? 16.657 2.915 0.333 1.00 70.50 86 GLY A O 1
ATOM 670 N N . VAL A 1 87 ? 14.582 2.592 1.096 1.00 63.81 87 VAL A N 1
ATOM 671 C CA . VAL A 1 87 ? 14.773 3.431 2.289 1.00 63.81 87 VAL A CA 1
ATOM 672 C C . VAL A 1 87 ? 15.623 2.689 3.325 1.00 63.81 87 VAL A C 1
ATOM 674 O O . VAL A 1 87 ? 15.212 1.667 3.873 1.00 63.81 87 VAL A O 1
ATOM 677 N N . GLY A 1 88 ? 16.819 3.213 3.614 1.00 64.38 88 GLY A N 1
ATOM 678 C CA . GLY A 1 88 ? 17.713 2.705 4.665 1.00 64.38 88 GLY A CA 1
ATOM 679 C C . GLY A 1 88 ? 18.412 1.374 4.356 1.00 64.38 88 GLY A C 1
ATOM 680 O O . GLY A 1 88 ? 18.961 0.768 5.272 1.00 64.38 88 GLY A O 1
ATOM 681 N N . GLY A 1 89 ? 18.371 0.891 3.111 1.00 70.38 89 GLY A N 1
ATOM 682 C CA . GLY A 1 89 ? 19.114 -0.300 2.693 1.00 70.38 89 GLY A CA 1
ATOM 683 C C . GLY A 1 89 ? 20.581 -0.016 2.362 1.00 70.38 89 GLY A C 1
ATOM 684 O O . GLY A 1 89 ? 20.988 1.135 2.184 1.00 70.38 89 GLY A O 1
ATOM 685 N N . ALA A 1 90 ? 21.370 -1.091 2.260 1.00 84.19 90 ALA A N 1
ATOM 686 C CA . ALA A 1 90 ? 22.723 -1.050 1.707 1.00 84.19 90 ALA A CA 1
ATOM 687 C C . ALA A 1 90 ? 22.722 -0.498 0.262 1.00 84.19 90 ALA A C 1
ATOM 689 O O . ALA A 1 90 ? 21.660 -0.431 -0.363 1.00 84.19 90 ALA A O 1
ATOM 690 N N . PRO A 1 91 ? 23.880 -0.095 -0.294 1.00 89.81 91 PRO A N 1
ATOM 691 C CA . PRO A 1 91 ? 23.961 0.306 -1.695 1.00 89.81 91 PRO A CA 1
ATOM 692 C C . PRO A 1 91 ? 23.375 -0.752 -2.634 1.00 89.81 91 PRO A C 1
ATOM 694 O O . PRO A 1 91 ? 23.563 -1.946 -2.411 1.00 89.81 91 PRO A O 1
ATOM 697 N N . LEU A 1 92 ? 22.679 -0.303 -3.682 1.00 91.62 92 LEU A N 1
ATOM 698 C CA . LEU A 1 92 ? 22.174 -1.192 -4.727 1.00 91.62 92 LEU A CA 1
ATOM 699 C C . LEU A 1 92 ? 23.345 -1.558 -5.634 1.00 91.62 92 LEU A C 1
ATOM 701 O O . LEU A 1 92 ? 23.888 -0.676 -6.305 1.00 91.62 92 LEU A O 1
ATOM 705 N N . VAL A 1 93 ? 23.751 -2.824 -5.636 1.00 94.12 93 VAL A N 1
ATOM 706 C CA . VAL A 1 93 ? 24.945 -3.289 -6.349 1.00 94.12 93 VAL A CA 1
ATOM 707 C C . VAL A 1 93 ? 24.571 -4.167 -7.542 1.00 94.12 93 VAL A C 1
ATOM 709 O O . VAL A 1 93 ? 23.648 -4.976 -7.440 1.00 94.12 93 VAL A O 1
ATOM 712 N N . PRO A 1 94 ? 25.262 -4.031 -8.685 1.00 95.38 94 PRO A N 1
ATOM 713 C CA . PRO A 1 94 ? 25.199 -5.023 -9.749 1.00 95.38 94 PRO A CA 1
ATOM 714 C C . PRO A 1 94 ? 25.797 -6.356 -9.290 1.00 95.38 94 PRO A C 1
ATOM 716 O O . PRO A 1 94 ? 26.916 -6.404 -8.784 1.00 95.38 94 PRO A O 1
ATOM 719 N N . GLU A 1 95 ? 25.052 -7.441 -9.480 1.00 95.56 95 GLU A N 1
ATOM 720 C CA . GLU A 1 95 ? 25.454 -8.813 -9.132 1.00 95.56 95 GLU A CA 1
ATOM 721 C C . GLU A 1 95 ? 25.835 -9.647 -10.367 1.00 95.56 95 GLU A C 1
ATOM 723 O O . GLU A 1 95 ? 26.272 -10.790 -10.239 1.00 95.56 95 GLU A O 1
ATOM 728 N N . GLY A 1 96 ? 25.699 -9.063 -11.561 1.00 94.69 96 GLY A N 1
ATOM 729 C CA . GLY A 1 96 ? 26.008 -9.685 -12.844 1.00 94.69 96 GLY A CA 1
ATOM 730 C C . GLY A 1 96 ? 24.769 -10.138 -13.612 1.00 94.69 96 GLY A C 1
ATOM 731 O O . GLY A 1 96 ? 23.630 -9.823 -13.264 1.00 94.69 96 GLY A O 1
ATOM 732 N N . GLU A 1 97 ? 25.007 -10.867 -14.699 1.00 96.44 97 GLU A N 1
ATOM 733 C CA . GLU A 1 97 ? 23.935 -11.365 -15.554 1.00 96.44 97 GLU A CA 1
ATOM 734 C C . GLU A 1 97 ? 23.232 -12.585 -14.958 1.00 96.44 97 GLU A C 1
ATOM 736 O O . GLU A 1 97 ? 23.871 -13.497 -14.434 1.00 96.44 97 GLU A O 1
ATOM 741 N N . ASP A 1 98 ? 21.916 -12.634 -15.135 1.00 97.44 98 ASP A N 1
ATOM 742 C CA . ASP A 1 98 ? 21.049 -13.715 -14.690 1.00 97.44 98 ASP A CA 1
ATOM 743 C C . ASP A 1 98 ? 20.004 -14.046 -15.769 1.00 97.44 98 ASP A C 1
ATOM 745 O O . ASP A 1 98 ? 19.517 -13.165 -16.488 1.00 97.44 98 ASP A O 1
ATOM 749 N N . ASP A 1 99 ? 19.679 -15.330 -15.905 1.00 97.50 99 ASP A N 1
ATOM 750 C CA . ASP A 1 99 ? 18.668 -15.813 -16.845 1.00 97.50 99 ASP A CA 1
ATOM 751 C C . ASP A 1 99 ? 17.307 -15.823 -16.137 1.00 97.50 99 ASP A C 1
ATOM 753 O O . ASP A 1 99 ? 17.002 -16.705 -15.333 1.00 97.50 99 ASP A O 1
ATOM 757 N N . VAL A 1 100 ? 16.469 -14.829 -16.434 1.00 97.31 100 VAL A N 1
ATOM 758 C CA . VAL A 1 100 ? 15.173 -14.640 -15.771 1.00 97.31 100 VAL A CA 1
ATOM 759 C C . VAL A 1 100 ? 14.027 -15.006 -16.705 1.00 97.31 100 VAL A C 1
ATOM 761 O O . VAL A 1 100 ? 14.008 -14.627 -17.874 1.00 97.31 100 VAL A O 1
ATOM 764 N N . THR A 1 101 ? 13.044 -15.738 -16.186 1.00 97.62 101 THR A N 1
ATOM 765 C CA . THR A 1 101 ? 11.785 -16.012 -16.889 1.00 97.62 101 THR A CA 1
ATOM 766 C C . THR A 1 101 ? 10.635 -15.332 -16.159 1.00 97.62 101 THR A C 1
ATOM 768 O O . THR A 1 101 ? 10.526 -15.430 -14.932 1.00 97.62 101 THR A O 1
ATOM 771 N N . VAL A 1 102 ? 9.815 -14.634 -16.938 1.00 97.12 102 VAL A N 1
ATOM 772 C CA . VAL A 1 102 ? 8.585 -13.937 -16.543 1.00 97.12 102 VAL A CA 1
ATOM 773 C C . VAL A 1 102 ? 7.493 -14.258 -17.558 1.00 97.12 102 VAL A C 1
ATOM 775 O O . VAL A 1 102 ? 7.767 -14.860 -18.600 1.00 97.12 102 VAL A O 1
ATOM 778 N N . GLN A 1 103 ? 6.259 -13.839 -17.302 1.00 94.50 103 GLN A N 1
ATOM 779 C CA . GLN A 1 103 ? 5.149 -14.102 -18.222 1.00 94.50 103 GLN A CA 1
ATOM 780 C C . GLN A 1 103 ? 5.376 -13.560 -19.651 1.00 94.50 103 GLN A C 1
ATOM 782 O O . GLN A 1 103 ? 4.959 -14.200 -20.618 1.00 94.50 103 GLN A O 1
ATOM 787 N N . ALA A 1 104 ? 6.092 -12.441 -19.816 1.00 94.00 104 ALA A N 1
ATOM 788 C CA . ALA A 1 104 ? 6.439 -11.908 -21.137 1.00 94.00 104 ALA A CA 1
ATOM 789 C C . ALA A 1 104 ? 7.508 -12.716 -21.905 1.00 94.00 104 ALA A C 1
ATOM 791 O O . ALA A 1 104 ? 7.682 -12.493 -23.106 1.00 94.00 104 ALA A O 1
ATOM 792 N N . GLY A 1 105 ? 8.220 -13.639 -21.248 1.00 95.31 105 GLY A N 1
ATOM 793 C CA . GLY A 1 105 ? 9.262 -14.471 -21.852 1.00 95.31 105 GLY A CA 1
ATOM 794 C C . GLY A 1 105 ? 10.501 -14.655 -20.972 1.00 95.31 105 GLY A C 1
ATOM 795 O O . GLY A 1 105 ? 10.515 -14.313 -19.789 1.00 95.31 105 GLY A O 1
ATOM 796 N N . SER A 1 106 ? 11.561 -15.203 -21.568 1.00 97.25 106 SER A N 1
ATOM 797 C CA . SER A 1 106 ? 12.870 -15.368 -20.925 1.00 97.25 106 SER A CA 1
ATOM 798 C C . SER A 1 106 ? 13.852 -14.309 -21.419 1.00 97.25 106 SER A C 1
ATOM 800 O O . SER A 1 106 ? 13.937 -14.044 -22.619 1.00 97.25 106 SER A O 1
ATOM 802 N N . TYR A 1 107 ? 14.614 -13.729 -20.496 1.00 96.94 107 TYR A N 1
ATOM 803 C CA . TYR A 1 107 ? 15.535 -12.630 -20.754 1.00 96.94 107 TYR A CA 1
ATOM 804 C C . TYR A 1 107 ? 16.889 -12.892 -20.102 1.00 96.94 107 TYR A C 1
ATOM 806 O O . TYR A 1 107 ? 16.959 -13.421 -18.993 1.00 96.94 107 TYR A O 1
ATOM 814 N N . LYS A 1 108 ? 17.953 -12.421 -20.759 1.00 97.31 108 LYS A N 1
ATOM 815 C CA . LYS A 1 108 ? 19.229 -12.169 -20.091 1.00 97.31 108 LYS A CA 1
ATOM 816 C C . LYS A 1 108 ? 19.135 -10.804 -19.417 1.00 97.31 108 LYS A C 1
ATOM 818 O O . LYS A 1 108 ? 19.088 -9.785 -20.106 1.00 97.31 108 LYS A O 1
ATOM 823 N N . ALA A 1 109 ? 19.025 -10.786 -18.096 1.00 97.50 109 ALA A N 1
ATOM 824 C CA . ALA A 1 109 ? 18.869 -9.564 -17.319 1.00 97.50 109 ALA A CA 1
ATOM 825 C C . ALA A 1 109 ? 20.113 -9.301 -16.472 1.00 97.50 109 ALA A C 1
ATOM 827 O O . ALA A 1 109 ? 20.810 -10.223 -16.064 1.00 97.50 109 ALA A O 1
ATOM 828 N N . GLN A 1 110 ? 20.372 -8.034 -16.180 1.00 96.50 110 GLN A N 1
ATOM 829 C CA . GLN A 1 110 ? 21.319 -7.635 -15.150 1.00 96.50 110 GLN A CA 1
ATOM 830 C C . GLN A 1 110 ? 20.606 -7.695 -13.806 1.00 96.50 110 GLN A C 1
ATOM 832 O O . GLN A 1 110 ? 19.581 -7.037 -13.597 1.00 96.50 110 GLN A O 1
ATOM 837 N N . LYS A 1 111 ? 21.131 -8.519 -12.908 1.00 97.00 111 LYS A N 1
ATOM 838 C CA . LYS A 1 111 ? 20.646 -8.640 -11.543 1.00 97.00 111 LYS A CA 1
ATOM 839 C C . LYS A 1 111 ? 21.276 -7.526 -10.715 1.00 97.00 111 LYS A C 1
ATOM 841 O O . LYS A 1 111 ? 22.498 -7.408 -10.656 1.00 97.00 111 LYS A O 1
ATOM 846 N N . VAL A 1 112 ? 20.448 -6.703 -10.084 1.00 95.25 112 VAL A N 1
ATOM 847 C CA . VAL A 1 112 ? 20.890 -5.720 -9.090 1.00 95.25 112 VAL A CA 1
ATOM 848 C C . VAL A 1 112 ? 20.246 -6.051 -7.751 1.00 95.25 112 VAL A C 1
ATOM 850 O O . VAL A 1 112 ? 19.057 -6.376 -7.695 1.00 95.25 112 VAL A O 1
ATOM 853 N N . GLY A 1 113 ? 21.021 -5.990 -6.674 1.00 94.69 113 GLY A N 1
ATOM 854 C CA . GLY A 1 113 ? 20.559 -6.416 -5.360 1.00 94.69 113 GLY A CA 1
ATOM 855 C C . GLY A 1 113 ? 21.131 -5.607 -4.210 1.00 94.69 113 GLY A C 1
ATOM 856 O O . GLY A 1 113 ? 22.090 -4.844 -4.353 1.00 94.69 113 GLY A O 1
ATOM 857 N N . TRP A 1 114 ? 20.468 -5.718 -3.066 1.00 93.06 114 TRP A N 1
ATOM 858 C CA . TRP A 1 114 ? 20.934 -5.145 -1.812 1.00 93.06 114 TRP A CA 1
ATOM 859 C C . TRP A 1 114 ? 20.478 -6.005 -0.640 1.00 93.06 114 TRP A C 1
ATOM 861 O O . TRP A 1 114 ? 19.353 -6.518 -0.602 1.00 93.06 114 TRP A O 1
ATOM 871 N N . HIS A 1 115 ? 21.342 -6.091 0.364 1.00 87.69 115 HIS A N 1
ATOM 872 C CA . HIS A 1 115 ? 21.030 -6.789 1.597 1.00 87.69 115 HIS A CA 1
ATOM 873 C C . HIS A 1 115 ? 20.348 -5.848 2.595 1.00 87.69 115 HIS A C 1
ATOM 875 O O . HIS A 1 115 ? 20.863 -4.768 2.910 1.00 87.69 115 HIS A O 1
ATOM 881 N N . LYS A 1 116 ? 19.206 -6.280 3.135 1.00 83.69 116 LYS A N 1
ATOM 882 C CA . LYS A 1 116 ? 18.552 -5.645 4.285 1.00 83.69 116 LYS A CA 1
ATOM 883 C C . LYS A 1 116 ? 17.771 -6.695 5.075 1.00 83.69 116 LYS A C 1
ATOM 885 O O . LYS A 1 116 ? 16.601 -6.939 4.801 1.00 83.69 116 LYS A O 1
ATOM 890 N N . GLY A 1 117 ? 18.453 -7.380 5.995 1.00 81.75 117 GLY A N 1
ATOM 891 C CA . GLY A 1 117 ? 17.928 -8.546 6.719 1.00 81.75 117 GLY A CA 1
ATOM 892 C C . GLY A 1 117 ? 17.849 -9.804 5.843 1.00 81.75 117 GLY A C 1
ATOM 893 O O . GLY A 1 117 ? 18.309 -10.869 6.244 1.00 81.75 117 GLY A O 1
ATOM 894 N N . VAL A 1 118 ? 17.329 -9.658 4.624 1.00 88.44 118 VAL A N 1
ATOM 895 C CA . VAL A 1 118 ? 17.310 -10.643 3.537 1.00 88.44 118 VAL A CA 1
ATOM 896 C C . VAL A 1 118 ? 17.792 -10.001 2.232 1.00 88.44 118 VAL A C 1
ATOM 898 O O . VAL A 1 118 ? 17.924 -8.776 2.140 1.00 88.44 118 VAL A O 1
ATOM 901 N N . GLU A 1 119 ? 18.069 -10.831 1.227 1.00 91.44 119 GLU A N 1
ATOM 902 C CA . GLU A 1 119 ? 18.438 -10.362 -0.109 1.00 91.44 119 GLU A CA 1
ATOM 903 C C . GLU A 1 119 ? 17.220 -9.818 -0.854 1.00 91.44 119 GLU A C 1
ATOM 905 O O . GLU A 1 119 ? 16.207 -10.503 -1.005 1.00 91.44 119 GLU A O 1
ATOM 910 N N . ASN A 1 120 ? 17.346 -8.592 -1.351 1.00 93.75 120 ASN A N 1
ATOM 911 C CA . ASN A 1 120 ? 16.375 -7.955 -2.229 1.00 93.75 120 ASN A CA 1
ATOM 912 C C . ASN A 1 120 ? 16.956 -7.913 -3.636 1.00 93.75 120 ASN A C 1
ATOM 914 O O . ASN A 1 120 ? 18.152 -7.672 -3.807 1.00 93.75 120 ASN A O 1
ATOM 918 N N . THR A 1 121 ? 16.132 -8.142 -4.653 1.00 95.62 121 THR A N 1
ATOM 919 C CA . THR A 1 121 ? 16.622 -8.273 -6.028 1.00 95.62 121 THR A CA 1
ATOM 920 C C . THR A 1 121 ? 15.681 -7.633 -7.034 1.00 95.62 121 THR A C 1
ATOM 922 O O . THR A 1 121 ? 14.463 -7.784 -6.956 1.00 95.62 121 THR A O 1
ATOM 925 N N . ILE A 1 122 ? 16.266 -6.959 -8.022 1.00 96.12 122 ILE A N 1
ATOM 926 C CA . ILE A 1 122 ? 15.585 -6.410 -9.192 1.00 96.12 122 ILE A CA 1
ATOM 927 C C . ILE A 1 122 ? 16.338 -6.873 -10.444 1.00 96.12 122 ILE A C 1
ATOM 929 O O . ILE A 1 122 ? 17.566 -6.838 -10.493 1.00 96.12 122 ILE A O 1
ATOM 933 N N . TRP A 1 123 ? 15.602 -7.304 -11.466 1.00 97.56 123 TRP A N 1
ATOM 934 C CA . TRP A 1 123 ? 16.156 -7.729 -12.750 1.00 97.56 123 TRP A CA 1
ATOM 935 C C . TRP A 1 123 ? 15.887 -6.665 -13.807 1.00 97.56 123 TRP A C 1
ATOM 937 O O . TRP A 1 123 ? 14.736 -6.391 -14.161 1.00 97.56 123 TRP A O 1
ATOM 947 N N . VAL A 1 124 ? 16.961 -6.079 -14.328 1.00 95.62 124 VAL A N 1
ATOM 948 C CA . VAL A 1 124 ? 16.921 -4.994 -15.309 1.00 95.62 124 VAL A CA 1
ATOM 949 C C . VAL A 1 124 ? 17.406 -5.520 -16.652 1.00 95.62 124 VAL A C 1
ATOM 951 O O . VAL A 1 124 ? 18.516 -6.032 -16.764 1.00 95.62 124 VAL A O 1
ATOM 954 N N . VAL A 1 125 ? 16.588 -5.387 -17.693 1.00 94.75 125 VAL A N 1
ATOM 955 C CA . VAL A 1 125 ? 16.995 -5.723 -19.063 1.00 94.75 125 VAL A CA 1
ATOM 956 C C . VAL A 1 125 ? 17.367 -4.426 -19.779 1.00 94.75 125 VAL A C 1
ATOM 958 O O . VAL A 1 125 ? 16.499 -3.559 -19.930 1.00 94.75 125 VAL A O 1
ATOM 961 N N . PRO A 1 126 ? 18.624 -4.262 -20.231 1.00 88.44 126 PRO A N 1
ATOM 962 C CA . PRO A 1 126 ? 19.024 -3.086 -20.993 1.00 88.44 126 PRO A CA 1
ATOM 963 C C . PRO A 1 126 ? 18.104 -2.847 -22.198 1.00 88.44 126 PRO A C 1
ATOM 965 O O . PRO A 1 126 ? 17.824 -3.759 -22.974 1.00 88.44 126 PRO A O 1
ATOM 968 N N . GLY A 1 127 ? 17.635 -1.608 -22.354 1.00 86.44 127 GLY A N 1
ATOM 969 C CA . GLY A 1 127 ? 16.745 -1.205 -23.449 1.00 86.44 127 GLY A CA 1
ATOM 970 C C . GLY A 1 127 ? 15.247 -1.336 -23.160 1.00 86.44 127 GLY A C 1
ATOM 971 O O . GLY A 1 127 ? 14.450 -0.859 -23.967 1.00 86.44 127 GLY A O 1
ATOM 972 N N . LEU A 1 128 ? 14.846 -1.914 -22.022 1.00 90.62 128 LEU A N 1
ATOM 973 C CA . LEU A 1 128 ? 13.463 -1.834 -21.548 1.00 90.62 128 LEU A CA 1
ATOM 974 C C . LEU A 1 128 ? 13.265 -0.627 -20.616 1.00 90.62 128 LEU A C 1
ATOM 976 O O . LEU A 1 128 ? 14.180 -0.279 -19.870 1.00 90.62 128 LEU A O 1
ATOM 980 N N . PRO A 1 129 ? 12.085 0.023 -20.646 1.00 86.94 129 PRO A N 1
ATOM 981 C CA . PRO A 1 129 ? 11.827 1.226 -19.850 1.00 86.94 129 PRO A CA 1
ATOM 982 C C . PRO A 1 129 ? 11.647 0.941 -18.352 1.00 86.94 129 PRO A C 1
ATOM 984 O O . PRO A 1 129 ? 11.832 1.838 -17.538 1.00 86.94 129 PRO A O 1
ATOM 987 N N . PHE A 1 130 ? 11.296 -0.295 -17.992 1.00 91.56 130 PHE A N 1
ATOM 988 C CA . PHE A 1 130 ? 11.100 -0.742 -16.615 1.00 91.56 130 PHE A CA 1
ATOM 989 C C . PHE A 1 130 ? 11.869 -2.048 -16.371 1.00 91.56 130 PHE A C 1
ATOM 991 O O . PHE A 1 130 ? 12.114 -2.795 -17.328 1.00 91.56 130 PHE A O 1
ATOM 998 N N . PRO A 1 131 ? 12.229 -2.362 -15.111 1.00 94.75 131 PRO A N 1
ATOM 999 C CA . PRO A 1 131 ? 12.725 -3.687 -14.766 1.00 94.75 131 PRO A CA 1
ATOM 1000 C C . PRO A 1 131 ? 11.693 -4.764 -15.110 1.00 94.75 131 PRO A C 1
ATOM 1002 O O . PRO A 1 131 ? 10.487 -4.520 -15.082 1.00 94.75 131 PRO A O 1
ATOM 1005 N N . VAL A 1 132 ? 12.163 -5.972 -15.414 1.00 97.25 132 VAL A N 1
ATOM 1006 C CA . VAL A 1 132 ? 11.277 -7.076 -15.815 1.00 97.25 132 VAL A CA 1
ATOM 1007 C C . VAL A 1 132 ? 10.771 -7.884 -14.635 1.00 97.25 132 VAL A C 1
ATOM 1009 O O . VAL A 1 132 ? 9.782 -8.591 -14.777 1.00 97.25 132 VAL A O 1
ATOM 1012 N N . LYS A 1 133 ? 11.453 -7.815 -13.489 1.00 97.75 133 LYS A N 1
ATOM 1013 C CA . LYS A 1 133 ? 11.094 -8.551 -12.278 1.00 97.75 133 LYS A CA 1
ATOM 1014 C C . LYS A 1 133 ? 11.673 -7.873 -11.043 1.00 97.75 133 LYS A C 1
ATOM 1016 O O . LYS A 1 133 ? 12.769 -7.316 -11.116 1.00 97.75 133 LYS A O 1
ATOM 1021 N N . ALA A 1 134 ? 10.996 -7.989 -9.909 1.00 96.62 134 ALA A N 1
ATOM 1022 C CA . ALA A 1 134 ? 11.570 -7.680 -8.605 1.00 96.62 134 ALA A CA 1
ATOM 1023 C C . ALA A 1 134 ? 11.044 -8.613 -7.518 1.00 96.62 134 ALA A C 1
ATOM 1025 O O . ALA A 1 134 ? 9.915 -9.095 -7.594 1.00 96.62 134 ALA A O 1
ATOM 1026 N N . GLN A 1 135 ? 11.868 -8.812 -6.495 1.00 95.38 135 GLN A N 1
ATOM 1027 C CA . GLN A 1 135 ? 11.513 -9.443 -5.234 1.00 95.38 135 GLN A CA 1
ATOM 1028 C C . GLN A 1 135 ? 12.119 -8.608 -4.108 1.00 95.38 135 GLN A C 1
ATOM 1030 O O . GLN A 1 135 ? 13.340 -8.578 -3.937 1.00 95.38 135 GLN A O 1
ATOM 1035 N N . VAL A 1 136 ? 11.264 -7.915 -3.360 1.00 92.81 136 VAL A N 1
ATOM 1036 C CA . VAL A 1 136 ? 11.676 -6.987 -2.305 1.00 92.81 136 VAL A CA 1
ATOM 1037 C C . VAL A 1 136 ? 10.916 -7.301 -1.027 1.00 92.81 136 VAL A C 1
ATOM 1039 O O . VAL A 1 136 ? 9.714 -7.570 -1.039 1.00 92.81 136 VAL A O 1
ATOM 1042 N N . TYR A 1 137 ? 11.633 -7.277 0.086 1.00 89.69 137 TYR A N 1
ATOM 1043 C CA . TYR A 1 137 ? 11.158 -7.641 1.408 1.00 89.69 137 TYR A CA 1
ATOM 1044 C C . TYR A 1 137 ? 11.139 -6.431 2.325 1.00 89.69 137 TYR A C 1
ATOM 1046 O O . TYR A 1 137 ? 11.919 -5.489 2.176 1.00 89.69 137 TYR A O 1
ATOM 1054 N N . ALA A 1 138 ? 10.221 -6.473 3.281 1.00 85.62 138 ALA A N 1
ATOM 1055 C CA . ALA A 1 138 ? 10.020 -5.374 4.196 1.00 85.62 138 ALA A CA 1
ATOM 1056 C C . ALA A 1 138 ? 11.122 -5.350 5.258 1.00 85.62 138 ALA A C 1
ATOM 1058 O O . ALA A 1 138 ? 11.609 -6.390 5.695 1.00 85.62 138 ALA A O 1
ATOM 1059 N N . ASP A 1 139 ? 11.492 -4.158 5.712 1.00 79.38 139 ASP A N 1
ATOM 1060 C CA . ASP A 1 139 ? 12.422 -4.026 6.828 1.00 79.38 139 ASP A CA 1
ATOM 1061 C C . ASP A 1 139 ? 11.706 -4.314 8.146 1.00 79.38 139 ASP A C 1
ATOM 1063 O O . ASP A 1 139 ? 10.742 -3.633 8.497 1.00 79.38 139 ASP A O 1
ATOM 1067 N N . VAL A 1 140 ? 12.173 -5.324 8.874 1.00 75.38 140 VAL A N 1
ATOM 1068 C CA . VAL A 1 140 ? 11.603 -5.711 10.165 1.00 75.38 140 VAL A CA 1
ATOM 1069 C C . VAL A 1 140 ? 12.699 -5.818 11.212 1.00 75.38 140 VAL A C 1
ATOM 1071 O O . VAL A 1 140 ? 13.802 -6.293 10.956 1.00 75.38 140 VAL A O 1
ATOM 1074 N N . THR A 1 141 ? 12.374 -5.413 12.437 1.00 69.12 141 THR A N 1
ATOM 1075 C CA . THR A 1 141 ? 13.299 -5.467 13.580 1.00 69.12 141 THR A CA 1
ATOM 1076 C C . THR A 1 141 ? 13.437 -6.873 14.171 1.00 69.12 141 THR A C 1
ATOM 1078 O O . THR A 1 141 ? 14.350 -7.130 14.955 1.00 69.12 141 THR A O 1
ATOM 1081 N N . SER A 1 142 ? 12.532 -7.793 13.820 1.00 68.06 142 SER A N 1
ATOM 1082 C CA . SER A 1 142 ? 12.546 -9.189 14.259 1.00 68.06 142 SER A CA 1
ATOM 1083 C C . SER A 1 142 ? 11.675 -10.074 13.364 1.00 68.06 142 SER A C 1
ATOM 1085 O O . SER A 1 142 ? 10.732 -9.587 12.737 1.00 68.06 142 SER A O 1
ATOM 1087 N N . GLY A 1 143 ? 11.952 -11.381 13.366 1.00 73.88 143 GLY A N 1
ATOM 1088 C CA . GLY A 1 143 ? 11.214 -12.373 12.581 1.00 73.88 143 GLY A CA 1
ATOM 1089 C C . GLY A 1 143 ? 11.747 -12.534 11.157 1.00 73.88 143 GLY A C 1
ATOM 1090 O O . GLY A 1 143 ? 12.851 -12.093 10.842 1.00 73.88 143 GLY A O 1
ATOM 1091 N N . ILE A 1 144 ? 10.969 -13.211 10.312 1.00 78.69 144 ILE A N 1
ATOM 1092 C CA . ILE A 1 144 ? 11.267 -13.368 8.885 1.00 78.69 144 ILE A CA 1
ATOM 1093 C C . ILE A 1 144 ? 10.653 -12.167 8.152 1.00 78.69 144 ILE A C 1
ATOM 1095 O O . ILE A 1 144 ? 9.435 -11.994 8.246 1.00 78.69 144 ILE A O 1
ATOM 1099 N N . PRO A 1 145 ? 11.450 -11.348 7.437 1.00 83.88 145 PRO A N 1
ATOM 1100 C CA . PRO A 1 145 ? 10.938 -10.263 6.606 1.00 83.88 145 PRO A CA 1
ATOM 1101 C C . PRO A 1 145 ? 9.838 -10.740 5.647 1.00 83.88 145 PRO A C 1
ATOM 1103 O O . PRO A 1 145 ? 10.100 -11.618 4.818 1.00 83.88 145 PRO A O 1
ATOM 1106 N N . PRO A 1 146 ? 8.609 -10.201 5.728 1.00 83.56 146 PRO A N 1
ATOM 1107 C CA . PRO A 1 146 ? 7.579 -10.515 4.750 1.00 83.56 146 PRO A CA 1
ATOM 1108 C C . PRO A 1 146 ? 7.917 -9.868 3.403 1.00 83.56 146 PRO A C 1
ATOM 1110 O O . PRO A 1 146 ? 8.680 -8.902 3.325 1.00 83.56 146 PRO A O 1
ATOM 1113 N N . SER A 1 147 ? 7.327 -10.387 2.326 1.00 85.62 147 SER A N 1
ATOM 1114 C CA . SER A 1 147 ? 7.401 -9.737 1.014 1.00 85.62 147 SER A CA 1
ATOM 1115 C C . SER A 1 147 ? 6.787 -8.338 1.110 1.00 85.62 147 SER A C 1
ATOM 1117 O O . SER A 1 147 ? 5.637 -8.203 1.518 1.00 85.62 147 SER A O 1
ATOM 1119 N N . GLN A 1 148 ? 7.538 -7.304 0.728 1.00 87.31 148 GLN A N 1
ATOM 1120 C CA . GLN A 1 148 ? 7.022 -5.937 0.636 1.00 87.31 148 GLN A CA 1
ATOM 1121 C C . GLN A 1 148 ? 6.340 -5.725 -0.711 1.00 87.31 148 GLN A C 1
ATOM 1123 O O . GLN A 1 148 ? 5.218 -5.231 -0.770 1.00 87.31 148 GLN A O 1
ATOM 1128 N N . TYR A 1 149 ? 7.015 -6.117 -1.792 1.00 91.38 149 TYR A N 1
ATOM 1129 C CA . TYR A 1 149 ? 6.441 -6.166 -3.128 1.00 91.38 149 TYR A CA 1
ATOM 1130 C C . TYR A 1 149 ? 7.228 -7.120 -4.023 1.00 91.38 149 TYR A C 1
ATOM 1132 O O . TYR A 1 149 ? 8.430 -7.341 -3.862 1.00 91.38 149 TYR A O 1
ATOM 1140 N N . TYR A 1 150 ? 6.528 -7.645 -5.015 1.00 94.38 150 TYR A N 1
ATOM 1141 C CA . TYR A 1 150 ? 7.104 -8.311 -6.167 1.00 94.38 150 TYR A CA 1
ATOM 1142 C C . TYR A 1 150 ? 6.355 -7.819 -7.400 1.00 94.38 150 TYR A C 1
ATOM 1144 O O . TYR A 1 150 ? 5.209 -7.378 -7.309 1.00 94.38 150 TYR A O 1
ATOM 1152 N N . PHE A 1 151 ? 7.011 -7.866 -8.547 1.00 95.75 151 PHE A N 1
ATOM 1153 C CA . PHE A 1 151 ? 6.359 -7.616 -9.825 1.00 95.75 151 PHE A CA 1
ATOM 1154 C C . PHE A 1 151 ? 7.054 -8.422 -10.909 1.00 95.75 151 PHE A C 1
ATOM 1156 O O . PHE A 1 151 ? 8.215 -8.817 -10.757 1.00 95.75 151 PHE A O 1
ATOM 1163 N N . GLU A 1 152 ? 6.359 -8.623 -12.021 1.00 96.25 152 GLU A N 1
ATOM 1164 C CA . GLU A 1 152 ? 6.940 -9.165 -13.238 1.00 96.25 152 GLU A CA 1
ATOM 1165 C C . GLU A 1 152 ? 6.348 -8.502 -14.485 1.00 96.25 152 GLU A C 1
ATOM 1167 O O . GLU A 1 152 ? 5.235 -7.980 -14.473 1.00 96.25 152 GLU A O 1
ATOM 1172 N N . LEU A 1 153 ? 7.103 -8.515 -15.581 1.00 95.56 153 LEU A N 1
ATOM 1173 C CA . LEU A 1 153 ? 6.636 -8.044 -16.874 1.00 95.56 153 LEU A CA 1
ATOM 1174 C C . LEU A 1 153 ? 5.669 -9.068 -17.480 1.00 95.56 153 LEU A C 1
ATOM 1176 O O . LEU A 1 153 ? 6.071 -10.166 -17.871 1.00 95.56 153 LEU A O 1
ATOM 1180 N N . LEU A 1 154 ? 4.404 -8.667 -17.617 1.00 92.75 154 LEU A N 1
ATOM 1181 C CA . LEU A 1 154 ? 3.343 -9.529 -18.144 1.00 92.75 154 LEU A CA 1
ATOM 1182 C C . LEU A 1 154 ? 3.394 -9.667 -19.668 1.00 92.75 154 LEU A C 1
ATOM 1184 O O . LEU A 1 154 ? 3.198 -10.749 -20.221 1.00 92.75 154 LEU A O 1
ATOM 1188 N N . LYS A 1 155 ? 3.643 -8.556 -20.371 1.00 89.56 155 LYS A N 1
ATOM 1189 C CA . LYS A 1 155 ? 3.648 -8.500 -21.836 1.00 89.56 155 LYS A CA 1
ATOM 1190 C C . LYS A 1 155 ? 4.479 -7.323 -22.338 1.00 89.56 155 LYS A C 1
ATOM 1192 O O . LYS A 1 155 ? 4.479 -6.257 -21.733 1.00 89.56 155 LYS A O 1
ATOM 1197 N N . ILE A 1 156 ? 5.119 -7.495 -23.493 1.00 88.19 156 ILE A N 1
ATOM 1198 C CA . ILE A 1 156 ? 5.774 -6.421 -24.248 1.00 88.19 156 ILE A CA 1
ATOM 1199 C C . ILE A 1 156 ? 5.230 -6.366 -25.677 1.00 88.19 156 ILE A C 1
ATOM 1201 O O . ILE A 1 156 ? 4.909 -7.396 -26.271 1.00 88.19 156 ILE A O 1
ATOM 1205 N N . GLY A 1 157 ? 5.124 -5.165 -26.241 1.00 80.69 157 GLY A N 1
ATOM 1206 C CA . GLY A 1 157 ? 4.783 -4.961 -27.646 1.00 80.69 157 GLY A CA 1
ATOM 1207 C C . GLY A 1 157 ? 3.991 -3.682 -27.892 1.00 80.69 157 GLY A C 1
ATOM 1208 O O . GLY A 1 157 ? 3.437 -3.083 -26.975 1.00 80.69 157 GLY A O 1
ATOM 1209 N N . ASN A 1 158 ? 3.910 -3.293 -29.162 1.00 74.12 158 ASN A N 1
ATOM 1210 C CA . ASN A 1 158 ? 3.131 -2.141 -29.603 1.00 74.12 158 ASN A CA 1
ATOM 1211 C C . ASN A 1 158 ? 1.720 -2.610 -29.969 1.00 74.12 158 ASN A C 1
ATOM 1213 O O . ASN A 1 158 ? 1.453 -2.959 -31.119 1.00 74.12 158 ASN A O 1
ATOM 1217 N N . SER A 1 159 ? 0.834 -2.680 -28.976 1.00 78.31 159 SER A N 1
ATOM 1218 C CA . SER A 1 159 ? -0.582 -2.959 -29.215 1.00 78.31 159 SER A CA 1
ATOM 1219 C C . SER A 1 159 ? -1.324 -1.655 -29.490 1.00 78.31 159 SER A C 1
ATOM 1221 O O . SER A 1 159 ? -1.188 -0.696 -28.736 1.00 78.31 159 SER A O 1
ATOM 1223 N N . SER A 1 160 ? -2.117 -1.617 -30.562 1.00 76.88 160 SER A N 1
ATOM 1224 C CA . SER A 1 160 ? -3.041 -0.501 -30.825 1.00 76.88 160 SER A CA 1
ATOM 1225 C C . SER A 1 160 ? -4.337 -0.614 -30.021 1.00 76.88 160 SER A C 1
ATOM 1227 O O . SER A 1 160 ? -5.093 0.350 -29.929 1.00 76.88 160 SER A O 1
ATOM 1229 N N . THR A 1 161 ? -4.588 -1.786 -29.439 1.00 84.38 161 THR A N 1
ATOM 1230 C CA . THR A 1 161 ? -5.734 -2.061 -28.580 1.00 84.38 161 THR A CA 1
ATOM 1231 C C . THR A 1 161 ? -5.275 -2.310 -27.156 1.00 84.38 161 THR A C 1
ATOM 1233 O O . THR A 1 161 ? -4.197 -2.860 -26.915 1.00 84.38 161 THR A O 1
ATOM 1236 N N . GLU A 1 162 ? -6.125 -1.926 -26.218 1.00 84.31 162 GLU A N 1
ATOM 1237 C CA . GLU A 1 162 ? -5.922 -2.200 -24.807 1.00 84.31 162 GLU A CA 1
ATOM 1238 C C . GLU A 1 162 ? -5.806 -3.720 -24.544 1.00 84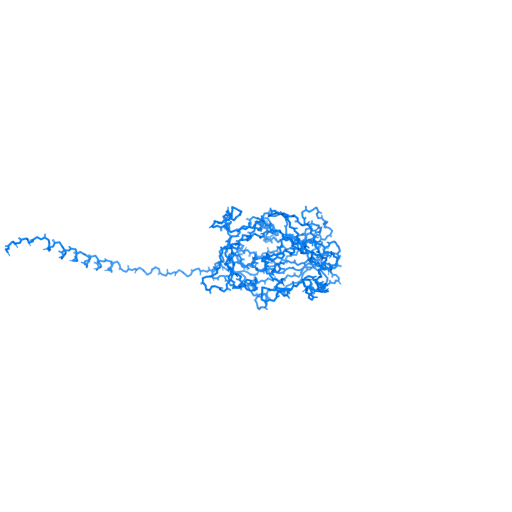.31 162 GLU A C 1
ATOM 1240 O O . GLU A 1 162 ? -6.513 -4.499 -25.192 1.00 84.31 162 GLU A O 1
ATOM 1245 N N . PRO A 1 163 ? -4.901 -4.171 -23.652 1.00 86.50 163 PRO A N 1
ATOM 1246 C CA . PRO A 1 163 ? -4.778 -5.584 -23.301 1.00 86.50 163 PRO A CA 1
ATOM 1247 C C . PRO A 1 163 ? -6.024 -6.156 -22.611 1.00 86.50 163 PRO A C 1
ATOM 1249 O O . PRO A 1 163 ? -6.638 -5.493 -21.781 1.00 86.50 163 PRO A O 1
ATOM 1252 N N . ASP A 1 164 ? -6.325 -7.435 -22.862 1.00 87.25 164 ASP A N 1
ATOM 1253 C CA . ASP A 1 164 ? -7.504 -8.112 -22.295 1.00 87.25 164 ASP A CA 1
ATOM 1254 C C . ASP A 1 164 ? -7.539 -8.121 -20.757 1.00 87.25 164 ASP A C 1
ATOM 1256 O O . ASP A 1 164 ? -8.621 -8.070 -20.180 1.00 87.25 164 ASP A O 1
ATOM 1260 N N . PHE A 1 165 ? -6.381 -8.143 -20.081 1.00 84.38 165 PHE A N 1
ATOM 1261 C CA . PHE A 1 165 ? -6.322 -8.096 -18.611 1.00 84.38 165 PHE A CA 1
ATOM 1262 C C . PHE A 1 165 ? -6.848 -6.772 -18.038 1.00 84.38 165 PHE A C 1
ATOM 1264 O O . PHE A 1 165 ? -7.311 -6.735 -16.906 1.00 84.38 165 PHE A O 1
ATOM 1271 N N . MET A 1 166 ? -6.859 -5.700 -18.836 1.00 86.94 166 MET A N 1
ATOM 1272 C CA . MET A 1 166 ? -7.446 -4.417 -18.450 1.00 86.94 166 MET A CA 1
ATOM 1273 C C . MET A 1 166 ? -8.959 -4.359 -18.693 1.00 86.94 166 MET A C 1
ATOM 1275 O O . MET A 1 166 ? -9.604 -3.365 -18.344 1.00 86.94 166 MET A O 1
ATOM 1279 N N . ASN A 1 167 ? -9.556 -5.395 -19.294 1.00 86.44 167 ASN A N 1
ATOM 1280 C CA . ASN A 1 167 ? -10.994 -5.481 -19.548 1.00 86.44 167 ASN A CA 1
ATOM 1281 C C . ASN A 1 167 ? -11.762 -5.894 -18.281 1.00 86.44 167 ASN A C 1
ATOM 1283 O O . ASN A 1 167 ? -12.506 -6.876 -18.255 1.00 86.44 167 ASN A O 1
ATOM 1287 N N . VAL A 1 168 ? -11.555 -5.129 -17.213 1.00 85.31 168 VAL A N 1
ATOM 1288 C CA . VAL A 1 168 ? -12.223 -5.285 -15.927 1.00 85.31 168 VAL A CA 1
ATOM 1289 C C . VAL A 1 168 ? -13.038 -4.029 -15.660 1.00 85.31 168 VAL A C 1
ATOM 1291 O O . VAL A 1 168 ? -12.594 -2.906 -15.897 1.00 85.31 168 VAL A O 1
ATOM 1294 N N . THR A 1 169 ? -14.271 -4.216 -15.199 1.00 83.88 169 THR A N 1
ATOM 1295 C CA . THR A 1 169 ? -15.127 -3.097 -14.802 1.00 83.88 169 THR A CA 1
ATOM 1296 C C . THR A 1 169 ? -14.780 -2.714 -13.374 1.00 83.88 169 THR A C 1
ATOM 1298 O O . THR A 1 169 ? -14.769 -3.588 -12.506 1.00 83.88 169 THR A O 1
ATOM 1301 N N . SER A 1 170 ? -14.533 -1.425 -13.122 1.00 83.31 170 SER A N 1
ATOM 1302 C CA . SER A 1 170 ? -14.389 -0.928 -11.754 1.00 83.31 170 SER A CA 1
ATOM 1303 C C . SER A 1 170 ? -15.594 -1.379 -10.934 1.00 83.31 170 SER A C 1
ATOM 1305 O O . SER A 1 170 ? -16.745 -1.154 -11.322 1.00 83.31 170 SER A O 1
ATOM 1307 N N . THR A 1 171 ? -15.350 -2.012 -9.793 1.00 75.25 171 THR A N 1
ATOM 1308 C CA . THR A 1 171 ? -16.413 -2.166 -8.805 1.00 75.25 171 THR A CA 1
ATOM 1309 C C . THR A 1 171 ? -16.811 -0.771 -8.359 1.00 75.25 171 THR A C 1
ATOM 1311 O O . THR A 1 171 ? -15.931 0.068 -8.178 1.00 75.25 171 THR A O 1
ATOM 1314 N N . GLY A 1 172 ? -18.108 -0.499 -8.209 1.00 55.00 172 GLY A N 1
ATOM 1315 C CA . GLY A 1 172 ? -18.573 0.797 -7.722 1.00 55.00 172 GLY A CA 1
ATOM 1316 C C . GLY A 1 172 ? -17.887 1.129 -6.399 1.00 55.00 172 GLY A C 1
ATOM 1317 O O . GLY A 1 172 ? -18.247 0.583 -5.362 1.00 55.00 172 GLY A O 1
ATOM 1318 N N . GLY A 1 173 ? -16.870 1.980 -6.460 1.00 48.88 173 GLY A N 1
ATOM 1319 C CA . GLY A 1 173 ? -16.021 2.309 -5.335 1.00 48.88 173 GLY A CA 1
ATOM 1320 C C . GLY A 1 173 ? -15.756 3.800 -5.343 1.00 48.88 173 GLY A C 1
ATOM 1321 O O . GLY A 1 173 ? -15.071 4.316 -6.221 1.00 48.88 173 GLY A O 1
ATOM 1322 N N . ASN A 1 174 ? -16.354 4.441 -4.344 1.00 50.62 174 ASN A N 1
ATOM 1323 C CA . ASN A 1 174 ? -16.008 5.729 -3.765 1.00 50.62 174 ASN A CA 1
ATOM 1324 C C . ASN A 1 174 ? -15.800 6.854 -4.773 1.00 50.62 174 ASN A C 1
ATOM 1326 O O . ASN A 1 174 ? -14.721 7.434 -4.866 1.00 50.62 174 ASN A O 1
ATOM 1330 N N . GLY A 1 175 ? -16.886 7.244 -5.445 1.00 45.78 175 GLY A N 1
ATOM 1331 C CA . GLY A 1 175 ? -17.034 8.647 -5.805 1.00 45.78 175 GLY A CA 1
ATOM 1332 C C . GLY A 1 175 ? -16.954 9.439 -4.506 1.00 45.78 175 GLY A C 1
ATOM 1333 O O . GLY A 1 175 ? -17.929 9.501 -3.760 1.00 45.78 175 GLY A O 1
ATOM 1334 N N . THR A 1 176 ? -15.771 9.957 -4.186 1.00 53.41 176 THR A N 1
ATOM 1335 C CA . THR A 1 176 ? -15.613 10.944 -3.132 1.00 53.41 176 THR A CA 1
ATOM 1336 C C . THR A 1 176 ? -16.578 12.054 -3.501 1.00 53.41 176 THR A C 1
ATOM 1338 O O . THR A 1 176 ? -16.444 12.692 -4.545 1.00 53.41 176 THR A O 1
ATOM 1341 N N . ASN A 1 177 ? -17.646 12.207 -2.713 1.00 65.62 177 ASN A N 1
ATOM 1342 C CA . ASN A 1 177 ? -18.504 13.369 -2.850 1.00 65.62 177 ASN A CA 1
ATOM 1343 C C . ASN A 1 177 ? -17.541 14.568 -2.841 1.00 65.62 177 ASN A C 1
ATOM 1345 O O . ASN A 1 177 ? -16.761 14.673 -1.897 1.00 65.62 177 ASN A O 1
ATOM 1349 N N . PRO A 1 178 ? -17.508 15.422 -3.878 1.00 70.31 178 PRO A N 1
ATOM 1350 C CA . PRO A 1 178 ? -16.530 16.507 -3.958 1.00 70.31 178 PRO A CA 1
ATOM 1351 C C . PRO A 1 178 ? -16.666 17.503 -2.796 1.00 70.31 178 PRO A C 1
ATOM 1353 O O . PRO A 1 178 ? -15.788 18.331 -2.585 1.00 70.31 178 PRO A O 1
ATOM 1356 N N . LEU A 1 179 ? -17.763 17.419 -2.039 1.00 84.00 179 LEU A N 1
ATOM 1357 C CA . LEU A 1 179 ? -17.999 18.156 -0.802 1.00 84.00 179 LEU A CA 1
ATOM 1358 C C . LEU A 1 179 ? -17.388 17.490 0.441 1.00 84.00 179 LEU A C 1
ATOM 1360 O O . LEU A 1 179 ? -17.501 18.038 1.536 1.00 84.00 179 LEU A O 1
ATOM 1364 N N . CYS A 1 180 ? -16.790 16.307 0.310 1.00 87.00 180 CYS A N 1
ATOM 1365 C CA . CYS A 1 180 ? -16.061 15.684 1.399 1.00 87.00 180 CYS A CA 1
ATOM 1366 C C . CYS A 1 180 ? -14.811 16.506 1.720 1.00 87.00 180 CYS A C 1
ATOM 1368 O O . CYS A 1 180 ? -14.091 16.906 0.802 1.00 87.00 180 CYS A O 1
ATOM 1370 N N . PRO A 1 181 ? -14.537 16.750 3.009 1.00 87.81 181 PRO A N 1
ATOM 1371 C CA . PRO A 1 181 ? -13.324 17.436 3.418 1.00 87.81 181 PRO A CA 1
ATOM 1372 C C . PRO A 1 181 ? -12.083 16.659 2.973 1.00 87.81 181 PRO A C 1
ATOM 1374 O O . PRO A 1 181 ? -12.065 15.424 2.949 1.00 87.81 181 PRO A O 1
ATOM 1377 N N . THR A 1 182 ? -11.033 17.402 2.639 1.00 86.31 182 THR A N 1
ATOM 1378 C CA . THR A 1 182 ? -9.715 16.828 2.385 1.00 86.31 182 THR A CA 1
ATOM 1379 C C . THR A 1 182 ? -9.169 16.225 3.674 1.00 86.31 182 THR A C 1
ATOM 1381 O O . THR A 1 182 ? -9.253 16.838 4.735 1.00 86.31 182 THR A O 1
ATOM 1384 N N . ARG A 1 183 ? -8.590 15.031 3.568 1.00 89.44 183 ARG A N 1
ATOM 1385 C CA . ARG A 1 183 ? -7.868 14.369 4.656 1.00 89.44 183 ARG A CA 1
ATOM 1386 C C . ARG A 1 183 ? -6.549 15.114 4.897 1.00 89.44 183 ARG A C 1
ATOM 1388 O O . ARG A 1 183 ? -5.778 15.302 3.958 1.00 89.44 183 ARG A O 1
ATOM 1395 N N . ASP A 1 184 ? -6.300 15.553 6.125 1.00 89.38 184 ASP A N 1
ATOM 1396 C CA . ASP A 1 184 ? -5.064 16.221 6.544 1.00 89.38 184 ASP A CA 1
ATOM 1397 C C . ASP A 1 184 ? -4.574 15.637 7.877 1.00 89.38 184 ASP A C 1
ATOM 1399 O O . ASP A 1 184 ? -4.970 16.052 8.968 1.00 89.38 184 ASP A O 1
ATOM 1403 N N . MET A 1 185 ? -3.646 14.686 7.773 1.00 91.12 185 MET A N 1
ATOM 1404 C CA . MET A 1 185 ? -3.014 14.026 8.917 1.00 91.12 185 MET A CA 1
ATOM 1405 C C . MET A 1 185 ? -2.129 14.945 9.774 1.00 91.12 185 MET A C 1
ATOM 1407 O O . MET A 1 185 ? -1.698 14.534 10.856 1.00 91.12 185 MET A O 1
ATOM 1411 N N . GLN A 1 186 ? -1.823 16.159 9.313 1.00 89.56 186 GLN A N 1
ATOM 1412 C CA . GLN A 1 186 ? -0.937 17.097 9.993 1.00 89.56 186 GLN A CA 1
ATOM 1413 C C . GLN A 1 186 ? -1.713 18.115 10.830 1.00 89.56 186 GLN A C 1
ATOM 1415 O O . GLN A 1 186 ? -1.286 18.416 11.947 1.00 89.56 186 GLN A O 1
ATOM 1420 N N . THR A 1 187 ? -2.815 18.654 10.300 1.00 91.12 187 THR A N 1
ATOM 1421 C CA . THR A 1 187 ? -3.551 19.752 10.953 1.00 91.12 187 THR A CA 1
ATOM 1422 C C . THR A 1 187 ? -4.997 19.435 11.331 1.00 91.12 187 THR A C 1
ATOM 1424 O O . THR A 1 187 ? -5.513 20.067 12.253 1.00 91.12 187 THR A O 1
ATOM 1427 N N . ASP A 1 188 ? -5.623 18.427 10.716 1.00 94.88 188 ASP A N 1
ATOM 1428 C CA . ASP A 1 188 ? -7.004 18.006 10.992 1.00 94.88 188 ASP A CA 1
ATOM 1429 C C . ASP A 1 188 ? -7.069 16.505 11.293 1.00 94.88 188 ASP A C 1
ATOM 1431 O O . ASP A 1 188 ? -7.672 15.705 10.572 1.00 94.88 188 ASP A O 1
ATOM 1435 N N . ALA A 1 189 ? -6.403 16.111 12.377 1.00 96.25 189 ALA A N 1
ATOM 1436 C CA . ALA A 1 189 ? -6.342 14.722 12.791 1.00 96.25 189 ALA A CA 1
ATOM 1437 C C . ALA A 1 189 ? -6.483 14.553 14.300 1.00 96.25 189 ALA A C 1
ATOM 1439 O O . ALA A 1 189 ? -6.009 15.366 15.096 1.00 96.25 189 ALA A O 1
ATOM 1440 N N . VAL A 1 190 ? -7.100 13.443 14.691 1.00 98.00 190 VAL A N 1
ATOM 1441 C CA . VAL A 1 190 ? -7.100 12.970 16.074 1.00 98.00 190 VAL A CA 1
ATOM 1442 C C . VAL A 1 190 ? -6.042 11.893 16.198 1.00 98.00 190 VAL A C 1
ATOM 1444 O O . VAL A 1 190 ? -5.992 10.971 15.389 1.00 98.00 190 VAL A O 1
ATOM 1447 N N . HIS A 1 191 ? -5.212 12.007 17.227 1.00 97.25 191 HIS A N 1
ATOM 1448 C CA . HIS A 1 191 ? -4.168 11.048 17.552 1.00 97.25 191 HIS A CA 1
ATOM 1449 C C . HIS A 1 191 ? -4.455 10.443 18.931 1.00 97.25 191 HIS A C 1
ATOM 1451 O O . HIS A 1 191 ? -4.753 11.174 19.878 1.00 97.25 191 HIS A O 1
ATOM 1457 N N . GLY A 1 192 ? -4.380 9.119 19.047 1.00 96.31 192 GLY A N 1
ATOM 1458 C CA . GLY A 1 192 ? -4.465 8.414 20.316 1.00 96.31 192 GLY A CA 1
ATOM 1459 C C . GLY A 1 192 ? -3.561 7.188 20.365 1.00 96.31 192 GLY A C 1
ATOM 1460 O O . GLY A 1 192 ? -3.176 6.631 19.344 1.00 96.31 192 GLY A O 1
ATOM 1461 N N . THR A 1 193 ? -3.270 6.754 21.586 1.00 96.62 193 THR A N 1
ATOM 1462 C CA . THR A 1 193 ? -2.496 5.545 21.868 1.00 96.62 193 THR A CA 1
ATOM 1463 C C . THR A 1 193 ? -3.224 4.775 22.956 1.00 96.62 193 THR A C 1
ATOM 1465 O O . THR A 1 193 ? -3.581 5.350 23.989 1.00 96.62 193 THR A O 1
ATOM 1468 N N . LYS A 1 194 ? -3.495 3.489 22.728 1.00 96.75 194 LYS A N 1
ATOM 1469 C CA . LYS A 1 194 ? -4.214 2.639 23.684 1.00 96.75 194 LYS A CA 1
ATOM 1470 C C . LYS A 1 194 ? -3.626 1.237 23.707 1.00 96.75 194 LYS A C 1
ATOM 1472 O O . LYS A 1 194 ? -3.384 0.643 22.662 1.00 96.75 194 LYS A O 1
ATOM 1477 N N . THR A 1 195 ? -3.451 0.693 24.903 1.00 96.88 195 THR A N 1
ATOM 1478 C CA . THR A 1 195 ? -3.121 -0.722 25.078 1.00 96.88 195 THR A CA 1
ATOM 1479 C C . THR A 1 195 ? -4.376 -1.567 24.892 1.00 96.88 195 THR A C 1
ATOM 1481 O O . THR A 1 195 ? -5.464 -1.184 25.328 1.00 96.88 195 THR A O 1
ATOM 1484 N N . THR A 1 196 ? -4.210 -2.699 24.218 1.00 97.06 196 THR A N 1
ATOM 1485 C CA . THR A 1 196 ? -5.242 -3.727 24.045 1.00 97.06 196 THR A CA 1
ATOM 1486 C C . THR A 1 196 ? -5.806 -4.205 25.385 1.00 97.06 196 THR A C 1
ATOM 1488 O O . THR A 1 196 ? -5.117 -4.203 26.405 1.00 97.06 196 THR A O 1
ATOM 1491 N N . ASP A 1 197 ? -7.064 -4.641 25.381 1.00 96.06 197 ASP A N 1
ATOM 1492 C CA . ASP A 1 197 ? -7.751 -5.241 26.536 1.00 96.06 197 ASP A CA 1
ATOM 1493 C C . ASP A 1 197 ? -7.030 -6.461 27.140 1.00 96.06 197 ASP A C 1
ATOM 1495 O O . ASP A 1 197 ? -7.066 -6.665 28.354 1.00 96.06 197 ASP A O 1
ATOM 1499 N N . SER A 1 198 ? -6.337 -7.240 26.312 1.00 94.81 198 SER A N 1
ATOM 1500 C CA . SER A 1 198 ? -5.481 -8.351 26.729 1.00 94.81 198 SER A CA 1
ATOM 1501 C C . SER A 1 198 ? -4.145 -7.902 27.327 1.00 94.81 198 SER A C 1
ATOM 1503 O O . SER A 1 198 ? -3.448 -8.710 27.943 1.00 94.81 198 SER A O 1
ATOM 1505 N N . GLY A 1 199 ? -3.766 -6.630 27.168 1.00 93.56 199 GLY A N 1
ATOM 1506 C CA . GLY A 1 199 ? -2.471 -6.122 27.606 1.00 93.56 199 GLY A CA 1
ATOM 1507 C C . GLY A 1 199 ? -1.298 -6.709 26.819 1.00 93.56 199 GLY A C 1
ATOM 1508 O O . GLY A 1 199 ? -0.194 -6.773 27.360 1.00 93.56 199 GLY A O 1
ATOM 1509 N N . SER A 1 200 ? -1.517 -7.158 25.576 1.00 91.94 200 SER A N 1
ATOM 1510 C CA . SER A 1 200 ? -0.512 -7.828 24.733 1.00 91.94 200 SER A CA 1
ATOM 1511 C C . SER A 1 200 ? 0.248 -6.869 23.809 1.00 91.94 200 SER A C 1
ATOM 1513 O O . SER A 1 200 ? 1.444 -7.047 23.591 1.00 91.94 200 SER A O 1
ATOM 1515 N N . ALA A 1 201 ? -0.428 -5.829 23.315 1.00 95.06 201 ALA A N 1
ATOM 1516 C CA . ALA A 1 201 ? 0.119 -4.825 22.401 1.00 95.06 201 ALA A CA 1
ATOM 1517 C C . ALA A 1 201 ? -0.502 -3.433 22.614 1.00 95.06 201 ALA A C 1
ATOM 1519 O O . ALA A 1 201 ? -1.603 -3.309 23.169 1.00 95.06 201 ALA A O 1
ATOM 1520 N N . THR A 1 202 ? 0.198 -2.398 22.147 1.00 96.88 202 THR A N 1
ATOM 1521 C CA . THR A 1 202 ? -0.254 -1.006 22.156 1.00 96.88 202 THR A CA 1
ATOM 1522 C C . THR A 1 202 ? -0.525 -0.580 20.725 1.00 96.88 202 THR A C 1
ATOM 1524 O O . THR A 1 202 ? 0.274 -0.834 19.833 1.00 96.88 202 THR A O 1
ATOM 1527 N N . ILE A 1 203 ? -1.674 0.048 20.501 1.00 97.69 203 ILE A N 1
ATOM 1528 C CA . ILE A 1 203 ? -2.069 0.569 19.198 1.00 97.69 203 ILE A CA 1
ATOM 1529 C C . ILE A 1 203 ? -1.987 2.090 19.261 1.00 97.69 203 ILE A C 1
ATOM 1531 O O . ILE A 1 203 ? -2.749 2.732 19.993 1.00 97.69 203 ILE A O 1
ATOM 1535 N N . GLU A 1 204 ? -1.059 2.655 18.497 1.00 97.31 204 GLU A N 1
ATOM 1536 C CA . GLU A 1 204 ? -1.068 4.068 18.131 1.00 97.31 204 GLU A CA 1
ATOM 1537 C C . GLU A 1 204 ? -1.968 4.212 16.903 1.00 97.31 204 GLU A C 1
ATOM 1539 O O . GLU A 1 204 ? -1.873 3.440 15.949 1.00 97.31 204 GLU A O 1
ATOM 1544 N N . TYR A 1 205 ? -2.885 5.169 16.923 1.00 97.31 205 TYR A N 1
ATOM 1545 C CA . TYR A 1 205 ? -3.749 5.437 15.786 1.00 97.31 205 TYR A CA 1
ATOM 1546 C C . TYR A 1 205 ? -3.905 6.933 15.577 1.00 97.31 205 TYR A C 1
ATOM 1548 O O . TYR A 1 205 ? -4.103 7.713 16.512 1.00 97.31 205 TYR A O 1
ATOM 1556 N N . ARG A 1 206 ? -3.897 7.333 14.315 1.00 97.69 206 ARG A N 1
ATOM 1557 C CA . ARG A 1 206 ? -4.285 8.664 13.878 1.00 97.69 206 ARG A CA 1
ATOM 1558 C C . ARG A 1 206 ? -5.384 8.536 12.840 1.00 97.69 206 ARG A C 1
ATOM 1560 O O . ARG A 1 206 ? -5.309 7.656 11.991 1.00 97.69 206 ARG A O 1
ATOM 1567 N N . TYR A 1 207 ? -6.385 9.404 12.895 1.00 97.50 207 TYR A N 1
ATOM 1568 C CA . TYR A 1 207 ? -7.379 9.488 11.831 1.00 97.50 207 TYR A CA 1
ATOM 1569 C C . TYR A 1 207 ? -7.660 10.926 11.418 1.00 97.50 207 TYR A C 1
ATOM 1571 O O . TYR A 1 207 ? -7.579 11.842 12.239 1.00 97.50 207 TYR A O 1
ATOM 1579 N N . SER A 1 208 ? -8.003 11.101 10.144 1.00 96.31 208 SER A N 1
ATOM 1580 C CA . SER A 1 208 ? -8.375 12.378 9.538 1.00 96.31 208 SER A CA 1
ATOM 1581 C C . SER A 1 208 ? -9.521 12.180 8.538 1.00 96.31 208 SER A C 1
ATOM 1583 O O . SER A 1 208 ? -9.529 11.164 7.836 1.00 96.31 208 SER A O 1
ATOM 1585 N N . PRO A 1 209 ? -10.479 13.117 8.409 1.00 95.44 209 PRO A N 1
ATOM 1586 C CA . PRO A 1 209 ? -10.680 14.345 9.201 1.00 95.44 209 PRO A CA 1
ATOM 1587 C C . PRO A 1 209 ? -10.910 14.090 10.697 1.00 95.44 209 PRO A C 1
ATOM 1589 O O . PRO A 1 209 ? -11.282 12.980 11.077 1.00 95.44 209 PRO A O 1
ATOM 1592 N N . SER A 1 210 ? -10.755 15.104 11.556 1.00 96.06 210 SER A N 1
ATOM 1593 C CA . SER A 1 210 ? -11.029 14.949 12.999 1.00 96.06 210 SER A CA 1
ATOM 1594 C C . SER A 1 210 ? -12.517 14.751 13.323 1.00 96.06 210 SER A C 1
ATOM 1596 O O . SER A 1 210 ? -12.855 14.137 14.338 1.00 96.06 210 SER A O 1
ATOM 1598 N N . VAL A 1 211 ? -13.409 15.252 12.460 1.00 96.25 211 VAL A N 1
ATOM 1599 C CA . VAL A 1 211 ? -14.867 15.078 12.554 1.00 96.25 211 VAL A CA 1
ATOM 1600 C C . VAL A 1 211 ? -15.439 14.716 11.174 1.00 96.25 211 VAL A C 1
ATOM 1602 O O . VAL A 1 211 ? -16.024 15.568 10.497 1.00 96.25 211 VAL A O 1
ATOM 1605 N N . PRO A 1 212 ? -15.254 13.471 10.705 1.00 95.00 212 PRO A N 1
ATOM 1606 C CA . PRO A 1 212 ? -15.635 13.080 9.354 1.00 95.00 212 PRO A CA 1
ATOM 1607 C C . PRO A 1 212 ? -17.165 13.089 9.160 1.00 95.00 212 PRO A C 1
ATOM 1609 O O . PRO A 1 212 ? -17.906 12.608 10.027 1.00 95.00 212 PRO A O 1
ATOM 1612 N N . PRO A 1 213 ? -17.663 13.607 8.022 1.00 94.19 213 PRO A N 1
ATOM 1613 C CA . PRO A 1 213 ? -19.063 13.459 7.631 1.00 94.19 213 PRO A CA 1
ATOM 1614 C C . PRO A 1 213 ? -19.404 12.017 7.251 1.00 94.19 213 PRO A C 1
ATOM 1616 O O . PRO A 1 213 ? -18.603 11.323 6.618 1.00 94.19 213 PRO A O 1
ATOM 1619 N N . GLN A 1 214 ? -20.619 11.570 7.567 1.00 92.62 214 GLN A N 1
ATOM 1620 C CA . GLN A 1 214 ? -21.131 10.293 7.067 1.00 92.62 214 GLN A CA 1
ATOM 1621 C C . GLN A 1 214 ? -21.109 10.270 5.525 1.00 92.62 214 GLN A C 1
ATOM 1623 O O . GLN A 1 214 ? -21.465 11.241 4.859 1.00 92.62 214 GLN A O 1
ATOM 1628 N N . GLY A 1 215 ? -20.686 9.146 4.952 1.00 89.19 215 GLY A N 1
ATOM 1629 C CA . GLY A 1 215 ? -20.513 8.942 3.514 1.00 89.19 215 GLY A CA 1
ATOM 1630 C C . GLY A 1 215 ? -19.182 9.452 2.956 1.00 89.19 215 GLY A C 1
ATOM 1631 O O . GLY A 1 215 ? -18.914 9.237 1.776 1.00 89.19 215 GLY A O 1
ATOM 1632 N N . CYS A 1 216 ? -18.341 10.094 3.772 1.00 90.25 216 CYS A N 1
ATOM 1633 C CA . CYS A 1 216 ? -17.022 10.565 3.361 1.00 90.25 216 CYS A CA 1
ATOM 1634 C C . CYS A 1 216 ? -15.894 9.608 3.770 1.00 90.25 216 CYS A C 1
ATOM 1636 O O . CYS A 1 216 ? -16.057 8.817 4.707 1.00 90.25 216 CYS A O 1
ATOM 1638 N N . PRO A 1 217 ? -14.747 9.665 3.066 1.00 90.00 217 PRO A N 1
ATOM 1639 C CA . PRO A 1 217 ? -13.563 8.917 3.449 1.00 90.00 217 PRO A CA 1
ATOM 1640 C C . PRO A 1 217 ? -12.981 9.437 4.768 1.00 90.00 217 PRO A C 1
ATOM 1642 O O . PRO A 1 217 ? -12.822 10.641 4.960 1.00 90.00 217 PRO A O 1
ATOM 1645 N N . ILE A 1 218 ? -12.621 8.502 5.640 1.00 92.88 218 ILE A N 1
ATOM 1646 C CA . ILE A 1 218 ? -11.740 8.692 6.786 1.00 92.88 218 ILE A CA 1
ATOM 1647 C C . ILE A 1 218 ? -10.440 7.942 6.495 1.00 92.88 218 ILE A C 1
ATOM 1649 O O . ILE A 1 218 ? -10.461 6.766 6.135 1.00 92.88 218 ILE A O 1
ATOM 1653 N N . GLU A 1 219 ? -9.311 8.625 6.609 1.00 93.56 219 GLU A N 1
ATOM 1654 C CA . GLU A 1 219 ? -7.992 8.002 6.554 1.00 93.56 219 GLU A CA 1
ATOM 1655 C C . GLU A 1 219 ? -7.540 7.679 7.965 1.00 93.56 219 GLU A C 1
ATOM 1657 O O . GLU A 1 219 ? -7.673 8.498 8.872 1.00 93.56 219 GLU A O 1
ATOM 1662 N N . TRP A 1 220 ? -7.016 6.476 8.128 1.00 96.19 220 TRP A N 1
ATOM 1663 C CA . TRP A 1 220 ? -6.432 5.953 9.345 1.00 96.19 220 TRP A CA 1
ATOM 1664 C C . TRP A 1 220 ? -4.967 5.658 9.097 1.00 96.19 220 TRP A C 1
ATOM 1666 O O . TRP A 1 220 ? -4.638 5.056 8.083 1.00 96.19 220 TRP A O 1
ATOM 1676 N N . ARG A 1 221 ? -4.125 6.010 10.059 1.00 96.06 221 ARG A N 1
ATOM 1677 C CA . ARG A 1 221 ? -2.765 5.506 10.207 1.00 96.06 221 ARG A CA 1
ATOM 1678 C C . ARG A 1 221 ? -2.699 4.747 11.514 1.00 96.06 221 ARG A C 1
ATOM 1680 O O . ARG A 1 221 ? -3.056 5.308 12.550 1.00 96.06 221 ARG A O 1
ATOM 1687 N N . ILE A 1 222 ? -2.296 3.488 11.465 1.00 97.50 222 ILE A N 1
ATOM 1688 C CA . ILE A 1 222 ? -2.313 2.592 12.621 1.00 97.50 222 ILE A CA 1
ATOM 1689 C C . ILE A 1 222 ? -0.923 1.993 12.788 1.00 97.50 222 ILE A C 1
ATOM 1691 O O . ILE A 1 222 ? -0.397 1.428 11.835 1.00 97.50 222 ILE A O 1
ATOM 1695 N N . SER A 1 223 ? -0.371 2.074 13.997 1.00 96.88 223 SER A N 1
ATOM 1696 C CA . SER A 1 223 ? 0.880 1.428 14.392 1.00 96.88 223 SER A CA 1
ATOM 1697 C C . SER A 1 223 ? 0.619 0.404 15.497 1.00 96.88 223 SER A C 1
ATOM 1699 O O . SER A 1 223 ? -0.045 0.698 16.492 1.00 96.88 223 SER A O 1
ATOM 1701 N N . PHE A 1 224 ? 1.177 -0.794 15.352 1.00 96.31 224 PHE A N 1
ATOM 1702 C CA . PHE A 1 224 ? 1.104 -1.890 16.316 1.00 96.31 224 PHE A CA 1
ATOM 1703 C C . PHE A 1 224 ? 2.428 -1.991 17.079 1.00 96.31 224 PHE A C 1
ATOM 1705 O O . PHE A 1 224 ? 3.395 -2.594 16.613 1.00 96.31 224 PHE A O 1
ATOM 1712 N N . GLU A 1 225 ? 2.476 -1.389 18.260 1.00 94.69 225 GLU A N 1
ATOM 1713 C CA . GLU A 1 225 ? 3.673 -1.197 19.076 1.00 94.69 225 GLU A CA 1
ATOM 1714 C C . GLU A 1 225 ? 3.787 -2.210 20.221 1.00 94.69 225 GLU A C 1
ATOM 1716 O O . GLU A 1 225 ? 2.797 -2.732 20.748 1.00 94.69 225 GLU A O 1
ATOM 1721 N N . LYS A 1 226 ? 5.024 -2.463 20.656 1.00 91.31 226 LYS A N 1
ATOM 1722 C CA . LYS A 1 226 ? 5.316 -3.299 21.824 1.00 91.31 226 LYS A CA 1
ATOM 1723 C C . LYS A 1 226 ? 5.023 -2.538 23.115 1.00 91.31 226 LYS A C 1
ATOM 1725 O O . LYS A 1 226 ? 5.491 -1.424 23.315 1.00 91.31 226 LYS A O 1
ATOM 1730 N N . ASN A 1 227 ? 4.355 -3.185 24.068 1.00 85.00 227 ASN A N 1
ATOM 1731 C CA . ASN A 1 227 ? 3.904 -2.536 25.312 1.00 85.00 227 ASN A CA 1
ATOM 1732 C C . ASN A 1 227 ? 4.999 -1.906 26.172 1.00 85.00 227 ASN A C 1
ATOM 1734 O O . ASN A 1 227 ? 4.748 -0.926 26.868 1.00 85.00 227 ASN A O 1
ATOM 1738 N N . PHE A 1 228 ? 6.197 -2.486 26.158 1.00 80.31 228 PHE A N 1
ATOM 1739 C CA . PHE A 1 228 ? 7.315 -2.045 26.994 1.00 80.31 228 PHE A CA 1
ATOM 1740 C C . PHE A 1 228 ? 8.314 -1.163 26.242 1.00 80.31 228 PHE A C 1
ATOM 1742 O O . PHE A 1 228 ? 9.251 -0.654 26.852 1.00 80.31 228 PHE A O 1
ATOM 1749 N N . ASP A 1 229 ? 8.120 -0.993 24.934 1.00 84.12 229 ASP A N 1
ATOM 1750 C CA . ASP A 1 229 ? 8.932 -0.130 24.089 1.00 84.12 229 ASP A CA 1
ATOM 1751 C C . ASP A 1 229 ? 8.103 0.324 22.883 1.00 84.12 229 ASP A C 1
ATOM 1753 O O . ASP A 1 229 ? 8.060 -0.346 21.850 1.00 84.12 229 ASP A O 1
ATOM 1757 N N . LEU A 1 230 ? 7.462 1.484 23.033 1.00 82.44 230 LEU A N 1
ATOM 1758 C CA . LEU A 1 230 ? 6.617 2.090 22.002 1.00 82.44 230 LEU A CA 1
ATOM 1759 C C . LEU A 1 230 ? 7.412 2.495 20.748 1.00 82.44 230 LEU A C 1
ATOM 1761 O O . LEU A 1 230 ? 6.838 2.752 19.702 1.00 82.44 230 LEU A O 1
ATOM 1765 N N . THR A 1 231 ? 8.749 2.510 20.802 1.00 83.75 231 THR A N 1
ATOM 1766 C CA . THR A 1 231 ? 9.571 2.758 19.606 1.00 83.75 231 THR A CA 1
ATOM 1767 C C . THR A 1 231 ? 9.718 1.518 18.721 1.00 83.75 231 THR A C 1
ATOM 1769 O O . THR A 1 231 ? 10.189 1.616 17.586 1.00 83.75 231 THR A O 1
ATOM 1772 N N . GLN A 1 232 ? 9.307 0.345 19.217 1.00 86.94 232 GLN A N 1
ATOM 1773 C CA . GLN A 1 232 ? 9.357 -0.915 18.489 1.00 86.94 232 GLN A CA 1
ATOM 1774 C C . GLN A 1 232 ? 7.967 -1.374 18.073 1.00 86.94 232 GLN A C 1
ATOM 1776 O O . GLN A 1 232 ? 7.058 -1.500 18.892 1.00 86.94 232 GLN A O 1
ATOM 1781 N N . LYS A 1 233 ? 7.850 -1.747 16.800 1.00 91.44 233 LYS A N 1
ATOM 1782 C CA . LYS A 1 233 ? 6.622 -2.289 16.220 1.00 91.44 233 LYS A CA 1
ATOM 1783 C C . LYS A 1 233 ? 6.675 -3.809 16.115 1.00 91.44 233 LYS A C 1
ATOM 1785 O O . LYS A 1 233 ? 7.753 -4.395 15.968 1.00 91.44 233 LYS A O 1
ATOM 1790 N N . TYR A 1 234 ? 5.516 -4.448 16.217 1.00 91.12 234 TYR A N 1
ATOM 1791 C CA . TYR A 1 234 ? 5.345 -5.847 15.839 1.00 91.12 234 TYR A CA 1
ATOM 1792 C C . TYR A 1 234 ? 5.272 -5.959 14.320 1.00 91.12 234 TYR A C 1
ATOM 1794 O O . TYR A 1 234 ? 4.573 -5.187 13.690 1.00 91.12 234 TYR A O 1
ATOM 1802 N N . SER A 1 235 ? 5.950 -6.929 13.720 1.00 89.38 235 SER A N 1
ATOM 1803 C CA . SER A 1 235 ? 5.798 -7.234 12.296 1.00 89.38 235 SER A CA 1
ATOM 1804 C C . SER A 1 235 ? 4.713 -8.286 12.067 1.00 89.38 235 SER A C 1
ATOM 1806 O O . SER A 1 235 ? 4.333 -9.017 12.983 1.00 89.38 235 SER A O 1
ATOM 1808 N N . ALA A 1 236 ? 4.253 -8.376 10.819 1.00 89.56 236 ALA A N 1
ATOM 1809 C CA . ALA A 1 236 ? 3.373 -9.431 10.330 1.00 89.56 236 ALA A CA 1
ATOM 1810 C C . ALA A 1 236 ? 2.082 -9.584 11.161 1.00 89.56 236 ALA A C 1
ATOM 1812 O O . ALA A 1 236 ? 1.727 -10.674 11.614 1.00 89.56 236 ALA A O 1
ATOM 1813 N N . ILE A 1 237 ? 1.411 -8.456 11.403 1.00 94.19 237 ILE A N 1
ATOM 1814 C CA . ILE A 1 237 ? 0.198 -8.376 12.216 1.00 94.19 237 ILE A CA 1
ATOM 1815 C C . ILE A 1 237 ? -1.028 -8.642 11.345 1.00 94.19 237 ILE A C 1
ATOM 1817 O O . ILE A 1 237 ? -1.247 -7.962 10.344 1.00 94.19 237 ILE A O 1
ATOM 1821 N N . HIS A 1 238 ? -1.851 -9.593 11.775 1.00 95.94 238 HIS A N 1
ATOM 1822 C CA . HIS A 1 238 ? -3.199 -9.812 11.266 1.00 95.94 238 HIS A CA 1
ATOM 1823 C C . HIS A 1 238 ? -4.183 -9.044 12.143 1.00 95.94 238 HIS A C 1
ATOM 1825 O O . HIS A 1 238 ? -4.182 -9.204 13.369 1.00 95.94 238 HIS A O 1
ATOM 1831 N N . TYR A 1 239 ? -5.023 -8.209 11.541 1.00 97.44 239 TYR A N 1
ATOM 1832 C CA . TYR A 1 239 ? -5.930 -7.338 12.282 1.00 97.44 239 TYR A CA 1
ATOM 1833 C C . TYR A 1 239 ? -7.233 -7.074 11.525 1.00 97.44 239 TYR A C 1
ATOM 1835 O O . TYR A 1 239 ? -7.372 -7.424 10.360 1.00 97.44 239 TYR A O 1
ATOM 1843 N N . ASP A 1 240 ? -8.207 -6.450 12.174 1.00 97.62 240 ASP A N 1
ATOM 1844 C CA . ASP A 1 240 ? -9.378 -5.886 11.504 1.00 97.62 240 ASP A CA 1
ATOM 1845 C C . ASP A 1 240 ? -9.811 -4.598 12.209 1.00 97.62 240 ASP A C 1
ATOM 1847 O O . ASP A 1 240 ? -9.443 -4.326 13.356 1.00 97.62 240 ASP A O 1
ATOM 1851 N N . ILE A 1 241 ? -10.600 -3.801 11.504 1.00 97.88 241 ILE A N 1
ATOM 1852 C CA . ILE A 1 241 ? -11.285 -2.636 12.039 1.00 97.88 241 ILE A CA 1
ATOM 1853 C C . ILE A 1 241 ? -12.776 -2.940 11.941 1.00 97.88 241 ILE A C 1
ATOM 1855 O O . ILE A 1 241 ? -13.315 -3.176 10.860 1.00 97.88 241 ILE A O 1
ATOM 1859 N N . PHE A 1 242 ? -13.458 -2.936 13.076 1.00 97.38 242 PHE A N 1
ATOM 1860 C CA . PHE A 1 242 ? -14.902 -3.095 13.137 1.00 97.38 242 PHE A CA 1
ATOM 1861 C C . PHE A 1 242 ? -15.565 -1.759 13.418 1.00 97.38 242 PHE A C 1
ATOM 1863 O O . PHE A 1 242 ? -15.024 -0.941 14.158 1.00 97.38 242 PHE A O 1
ATOM 1870 N N . THR A 1 243 ? -16.782 -1.580 12.914 1.00 97.38 243 THR A N 1
ATOM 1871 C CA . THR A 1 243 ? -17.734 -0.673 13.566 1.00 97.38 243 THR A CA 1
ATOM 1872 C C . THR A 1 243 ? -18.667 -1.491 14.439 1.00 97.38 243 THR A C 1
ATOM 1874 O O . THR A 1 243 ? -19.106 -2.565 14.016 1.00 97.38 243 THR A O 1
ATOM 1877 N N . VAL A 1 244 ? -18.982 -0.995 15.629 1.00 97.00 244 VAL A N 1
ATOM 1878 C CA . VAL A 1 244 ? -19.865 -1.661 16.593 1.00 97.00 244 VAL A CA 1
ATOM 1879 C C . VAL A 1 244 ? -21.040 -0.767 16.978 1.00 97.00 244 VAL A C 1
ATOM 1881 O O . VAL A 1 244 ? -20.991 0.452 16.811 1.00 97.00 244 VAL A O 1
ATOM 1884 N N . ASP A 1 245 ? -22.113 -1.377 17.474 1.00 94.19 245 ASP A N 1
ATOM 1885 C CA . ASP A 1 245 ? -23.207 -0.649 18.111 1.00 94.19 245 ASP A CA 1
ATOM 1886 C C . ASP A 1 245 ? -22.836 -0.208 19.541 1.00 94.19 245 ASP A C 1
ATOM 1888 O O . ASP A 1 245 ? -21.759 -0.511 20.059 1.00 94.19 245 ASP A O 1
ATOM 1892 N N . ASN A 1 246 ? -23.758 0.480 20.218 1.00 91.88 246 ASN A N 1
ATOM 1893 C CA . ASN A 1 246 ? -23.559 0.959 21.593 1.00 91.88 246 ASN A CA 1
ATOM 1894 C C . ASN A 1 246 ? -23.367 -0.167 22.630 1.00 91.88 246 ASN A C 1
ATOM 1896 O O . ASN A 1 246 ? -22.982 0.111 23.764 1.00 91.88 246 ASN A O 1
ATOM 1900 N N . ASN A 1 247 ? -23.661 -1.420 22.273 1.00 91.38 247 ASN A N 1
ATOM 1901 C CA . ASN A 1 247 ? -23.485 -2.596 23.122 1.00 91.38 247 ASN A CA 1
ATOM 1902 C C . ASN A 1 247 ? -22.207 -3.380 22.769 1.00 91.38 247 ASN A C 1
ATOM 1904 O O . ASN A 1 247 ? -21.970 -4.441 23.347 1.00 91.38 247 ASN A O 1
ATOM 1908 N N . GLY A 1 248 ? -21.398 -2.891 21.822 1.00 88.69 248 GLY A N 1
ATOM 1909 C CA . GLY A 1 248 ? -20.199 -3.575 21.338 1.00 88.69 248 GLY A CA 1
ATOM 1910 C C . GLY A 1 248 ? -20.482 -4.700 20.337 1.00 88.69 248 GLY A C 1
ATOM 1911 O O . GLY A 1 248 ? -19.587 -5.489 20.036 1.00 88.69 248 GLY A O 1
ATOM 1912 N N . VAL A 1 249 ? -21.703 -4.805 19.803 1.00 93.69 249 VAL A N 1
ATOM 1913 C CA . VAL A 1 249 ? -22.036 -5.792 18.770 1.00 93.69 249 VAL A CA 1
ATOM 1914 C C . VAL A 1 249 ? -21.494 -5.313 17.428 1.00 93.69 249 VAL A C 1
ATOM 1916 O O . VAL A 1 249 ? -21.790 -4.204 16.989 1.00 93.69 249 VAL A O 1
ATOM 1919 N N . LYS A 1 250 ? -20.715 -6.166 16.754 1.00 95.50 250 LYS A N 1
ATOM 1920 C CA . LYS A 1 250 ? -20.160 -5.894 15.421 1.00 95.50 250 LYS A CA 1
ATOM 1921 C C . LYS A 1 250 ? -21.271 -5.597 14.408 1.00 95.50 250 LYS A C 1
ATOM 1923 O O . LYS A 1 250 ? -22.123 -6.444 14.151 1.00 95.50 250 LYS A O 1
ATOM 1928 N N . LEU A 1 251 ? -21.199 -4.412 13.806 1.00 95.31 251 LEU A N 1
ATOM 1929 C CA . LEU A 1 251 ? -22.045 -3.967 12.697 1.00 95.31 251 LEU A CA 1
ATOM 1930 C C . LEU A 1 251 ? -21.372 -4.195 11.344 1.00 95.31 251 LEU A C 1
ATOM 1932 O O . LEU A 1 251 ? -22.043 -4.574 10.390 1.00 95.31 251 LEU A O 1
ATOM 1936 N N . ASP A 1 252 ? -20.061 -3.959 11.263 1.00 94.88 252 ASP A N 1
ATOM 1937 C CA . ASP A 1 252 ? -19.313 -4.018 10.004 1.00 94.88 252 ASP A CA 1
ATOM 1938 C C . ASP A 1 252 ? -17.851 -4.435 10.221 1.00 94.88 252 ASP A C 1
ATOM 1940 O O . ASP A 1 252 ? -17.354 -4.383 11.349 1.00 94.88 252 ASP A O 1
ATOM 1944 N N . SER A 1 253 ? -17.173 -4.859 9.153 1.00 95.88 253 SER A N 1
ATOM 1945 C CA . SER A 1 253 ? -15.749 -5.221 9.127 1.00 95.88 253 SER A CA 1
ATOM 1946 C C . SER A 1 253 ? -15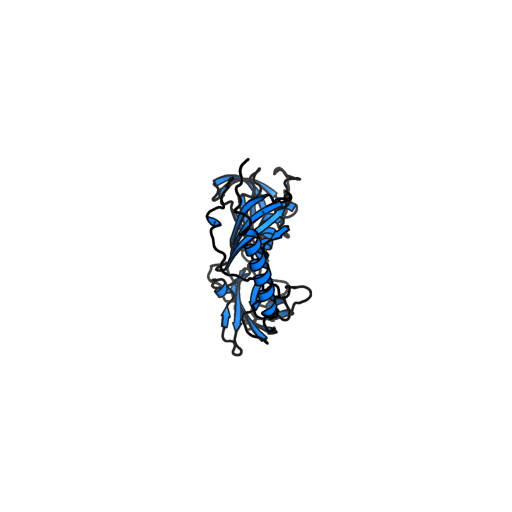.086 -4.712 7.861 1.00 95.88 253 SER A C 1
ATOM 1948 O O . SER A 1 253 ? -15.495 -5.047 6.748 1.00 95.88 253 SER A O 1
ATOM 1950 N N . ILE A 1 254 ? -14.008 -3.957 8.047 1.00 94.50 254 ILE A N 1
ATOM 1951 C CA . ILE A 1 254 ? -13.248 -3.387 6.937 1.00 94.50 254 ILE A CA 1
ATOM 1952 C C . ILE A 1 254 ? -12.525 -4.485 6.146 1.00 94.50 254 ILE A C 1
ATOM 1954 O O . ILE A 1 254 ? -12.489 -4.429 4.914 1.00 94.50 254 ILE A O 1
ATOM 1958 N N . ALA A 1 255 ? -12.026 -5.534 6.809 1.00 93.19 255 ALA A N 1
ATOM 1959 C CA . ALA A 1 255 ? -11.495 -6.701 6.107 1.00 93.19 255 ALA A CA 1
ATOM 1960 C C . ALA A 1 255 ? -12.560 -7.353 5.209 1.00 93.19 255 ALA A C 1
ATOM 1962 O O . ALA A 1 255 ? -12.329 -7.556 4.015 1.00 93.19 255 ALA A O 1
ATOM 1963 N N . GLN A 1 256 ? -13.752 -7.626 5.742 1.00 92.50 256 GLN A N 1
ATOM 1964 C CA . GLN A 1 256 ? -14.816 -8.332 5.020 1.00 92.50 256 GLN A CA 1
ATOM 1965 C C . GLN A 1 256 ? -15.432 -7.499 3.891 1.00 92.50 256 GLN A C 1
ATOM 1967 O O . GLN A 1 256 ? -15.776 -8.064 2.843 1.00 92.50 256 GLN A O 1
ATOM 1972 N N . ASP A 1 257 ? -15.502 -6.178 4.064 1.00 87.94 257 ASP A N 1
ATOM 1973 C CA . ASP A 1 257 ? -15.853 -5.217 3.015 1.00 87.94 257 ASP A CA 1
ATOM 1974 C C . ASP A 1 257 ? -14.921 -5.345 1.806 1.00 87.94 257 ASP A C 1
ATOM 1976 O O . ASP A 1 257 ? -15.374 -5.424 0.663 1.00 87.94 257 ASP A O 1
ATOM 1980 N N . SER A 1 258 ? -13.616 -5.469 2.060 1.00 84.38 258 SER A N 1
ATOM 1981 C CA . SER A 1 258 ? -12.618 -5.748 1.020 1.00 84.38 258 SER A CA 1
ATOM 1982 C C . SER A 1 258 ? -12.597 -7.218 0.574 1.00 84.38 258 SER A C 1
ATOM 1984 O O . SER A 1 258 ? -11.829 -7.595 -0.304 1.00 84.38 258 SER A O 1
ATOM 1986 N N . GLY A 1 259 ? -13.454 -8.075 1.134 1.00 87.69 259 GLY A N 1
ATOM 1987 C CA . GLY A 1 259 ? -13.524 -9.500 0.810 1.00 87.69 259 GLY A CA 1
ATOM 1988 C C . GLY A 1 259 ? -12.400 -10.351 1.377 1.00 87.69 259 GLY A C 1
ATOM 1989 O O . GLY A 1 259 ? -12.164 -11.443 0.864 1.00 87.69 259 GLY A O 1
ATOM 1990 N N . ARG A 1 260 ? -11.729 -9.860 2.414 1.00 89.56 260 ARG A N 1
ATOM 1991 C CA . ARG A 1 260 ? -10.666 -10.552 3.134 1.00 89.56 260 ARG A CA 1
ATOM 1992 C C . ARG A 1 260 ? -11.197 -11.115 4.452 1.00 89.56 260 ARG A C 1
ATOM 1994 O O . ARG A 1 260 ? -12.240 -10.688 4.951 1.00 89.56 260 ARG A O 1
ATOM 2001 N N . ASN A 1 261 ? -10.474 -12.082 5.008 1.00 90.75 261 ASN A N 1
ATOM 2002 C CA . ASN A 1 261 ? -10.743 -12.569 6.363 1.00 90.75 261 ASN A CA 1
ATOM 2003 C C . ASN A 1 261 ? -10.209 -11.590 7.416 1.00 90.75 261 ASN A C 1
ATOM 2005 O O . ASN A 1 261 ? -10.820 -11.435 8.470 1.00 90.75 261 ASN A O 1
ATOM 2009 N N . ASP A 1 262 ? -9.098 -10.932 7.095 1.00 93.50 262 ASP A N 1
ATOM 2010 C CA . ASP A 1 262 ? -8.374 -9.971 7.910 1.00 93.50 262 ASP A CA 1
ATOM 2011 C C . ASP A 1 262 ? -7.633 -8.946 7.029 1.00 93.50 262 ASP A C 1
ATOM 2013 O O . ASP A 1 262 ? -7.500 -9.088 5.809 1.00 93.50 262 ASP A O 1
ATOM 2017 N N . LEU A 1 263 ? -7.196 -7.865 7.664 1.00 94.19 263 LEU A N 1
ATOM 2018 C CA . LEU A 1 263 ? -6.204 -6.923 7.164 1.00 94.19 263 LEU A CA 1
ATOM 2019 C C . LEU A 1 263 ? -4.813 -7.362 7.644 1.00 94.19 263 LEU A C 1
ATOM 2021 O O . LEU A 1 263 ? -4.681 -8.069 8.647 1.00 94.19 263 LEU A O 1
ATOM 2025 N N . PHE A 1 264 ? -3.769 -6.923 6.942 1.00 92.69 264 PHE A N 1
ATOM 2026 C CA . PHE A 1 264 ? -2.396 -7.337 7.216 1.00 92.69 264 PHE A CA 1
ATOM 2027 C C . PHE A 1 264 ? -1.439 -6.144 7.240 1.00 92.69 264 PHE A C 1
ATOM 2029 O O . PHE A 1 264 ? -1.338 -5.412 6.256 1.00 92.69 264 PHE A O 1
ATOM 2036 N N . ALA A 1 265 ? -0.717 -5.985 8.351 1.00 92.75 265 ALA A N 1
ATOM 2037 C CA . ALA A 1 265 ? 0.300 -4.958 8.555 1.00 92.75 265 ALA A CA 1
ATOM 2038 C C . ALA A 1 265 ? 1.699 -5.615 8.613 1.00 92.75 265 ALA A C 1
ATOM 2040 O O . ALA A 1 265 ? 2.123 -6.091 9.676 1.00 92.75 265 ALA A O 1
ATOM 2041 N N . PRO A 1 266 ? 2.449 -5.664 7.493 1.00 87.81 266 PRO A N 1
ATOM 2042 C CA . PRO A 1 266 ? 3.691 -6.438 7.392 1.00 87.81 266 PRO A CA 1
ATOM 2043 C C . PRO A 1 266 ? 4.796 -5.939 8.331 1.00 87.81 266 PRO A C 1
ATOM 2045 O O . PRO A 1 266 ? 5.567 -6.738 8.860 1.00 87.81 266 PRO A O 1
ATOM 2048 N N . ILE A 1 267 ? 4.852 -4.630 8.574 1.00 88.44 267 ILE A N 1
ATOM 2049 C CA . ILE A 1 267 ? 5.867 -3.977 9.418 1.00 88.44 267 ILE A CA 1
ATOM 2050 C C . ILE A 1 267 ? 5.279 -3.356 10.688 1.00 88.44 267 ILE A C 1
ATOM 2052 O O . ILE A 1 267 ? 5.936 -2.555 11.349 1.00 88.44 267 ILE A O 1
ATOM 2056 N N . GLY A 1 268 ? 4.037 -3.715 11.022 1.00 91.06 268 GLY A N 1
ATOM 2057 C CA . GLY A 1 268 ? 3.342 -3.146 12.175 1.00 91.06 268 GLY A C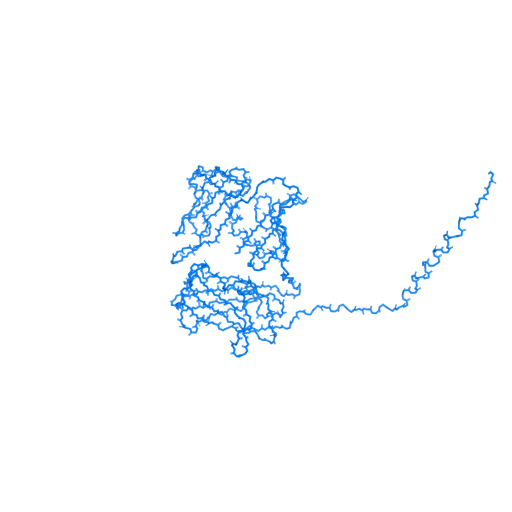A 1
ATOM 2058 C C . GLY A 1 268 ? 2.810 -1.748 11.956 1.00 91.06 268 GLY A C 1
ATOM 2059 O O . GLY A 1 268 ? 2.491 -1.084 12.931 1.00 91.06 268 GLY A O 1
ATOM 2060 N N . GLU A 1 269 ? 2.718 -1.302 10.709 1.00 92.25 269 GLU A N 1
ATOM 2061 C CA . GLU A 1 269 ? 2.007 -0.087 10.335 1.00 92.25 269 GLU A CA 1
ATOM 2062 C C . GLU A 1 269 ? 1.090 -0.376 9.161 1.00 92.25 269 GLU A C 1
ATOM 2064 O O . GLU A 1 269 ? 1.410 -1.219 8.315 1.00 92.25 269 GLU A O 1
ATOM 2069 N N . ASP A 1 270 ? -0.032 0.331 9.117 1.00 92.75 270 ASP A N 1
ATOM 2070 C CA . ASP A 1 270 ? -0.928 0.318 7.974 1.00 92.75 270 ASP A CA 1
ATOM 2071 C C . ASP A 1 270 ? -1.691 1.642 7.853 1.00 92.75 270 ASP A C 1
ATOM 2073 O O . ASP A 1 270 ? -2.130 2.217 8.857 1.00 92.75 270 ASP A O 1
ATOM 2077 N N . ASP A 1 271 ? -1.868 2.092 6.613 1.00 91.25 271 ASP A N 1
ATOM 2078 C CA . ASP A 1 271 ? -2.649 3.273 6.258 1.00 91.25 271 ASP A CA 1
ATOM 2079 C C . ASP A 1 271 ? -3.922 2.803 5.533 1.00 91.25 271 ASP A C 1
ATOM 2081 O O . ASP A 1 271 ? -3.866 2.070 4.542 1.00 91.25 271 ASP A O 1
ATOM 2085 N N . ARG A 1 272 ? -5.101 3.200 6.024 1.00 89.62 272 ARG A N 1
ATOM 2086 C CA . ARG A 1 272 ? -6.398 2.734 5.510 1.00 89.62 272 ARG A CA 1
ATOM 2087 C C . ARG A 1 272 ? -7.359 3.879 5.254 1.00 89.62 272 ARG A C 1
ATOM 2089 O O . ARG A 1 272 ? -7.679 4.645 6.156 1.00 89.62 272 ARG A O 1
ATOM 2096 N N . THR A 1 273 ? -7.914 3.921 4.048 1.00 89.25 273 THR A N 1
ATOM 2097 C CA . THR A 1 273 ? -9.045 4.790 3.710 1.00 89.25 273 THR A CA 1
ATOM 2098 C C . THR A 1 273 ? -10.346 4.001 3.830 1.00 89.25 273 THR A C 1
ATOM 2100 O O . THR A 1 273 ? -10.547 3.011 3.129 1.00 89.25 273 THR A O 1
ATOM 2103 N N . ILE A 1 274 ? -11.251 4.442 4.700 1.00 89.75 274 ILE A N 1
ATOM 2104 C CA . ILE A 1 274 ? -12.544 3.798 4.967 1.00 89.75 274 ILE A CA 1
ATOM 2105 C C . ILE A 1 274 ? -13.662 4.781 4.631 1.00 89.75 274 ILE A C 1
ATOM 2107 O O . ILE A 1 274 ? -13.556 5.960 4.950 1.00 89.75 274 ILE A O 1
ATOM 2111 N N . ILE A 1 275 ? -14.763 4.326 4.031 1.00 88.56 275 ILE A N 1
ATOM 2112 C CA . ILE A 1 275 ? -15.967 5.162 3.923 1.00 88.56 275 ILE A CA 1
ATOM 2113 C C . ILE A 1 275 ? -16.782 5.045 5.197 1.00 88.56 275 ILE A C 1
ATOM 2115 O O . ILE A 1 275 ? -17.195 3.953 5.589 1.00 88.56 275 ILE A O 1
ATOM 2119 N N . LEU A 1 276 ? -17.058 6.185 5.823 1.00 91.38 276 LEU A N 1
ATOM 2120 C CA . LEU A 1 276 ? -17.865 6.224 7.027 1.00 91.38 276 LEU A CA 1
ATOM 2121 C C . LEU A 1 276 ? -19.336 5.926 6.704 1.00 91.38 276 LEU A C 1
ATOM 2123 O O . LEU A 1 276 ? -20.058 6.784 6.204 1.00 91.38 276 LEU A O 1
ATOM 2127 N N . LYS A 1 277 ? -19.807 4.717 7.015 1.00 91.81 277 LYS A N 1
ATOM 2128 C CA . LYS A 1 277 ? -21.208 4.322 6.779 1.00 91.81 277 LYS A CA 1
ATOM 2129 C C . LYS A 1 277 ? -22.144 4.693 7.933 1.00 91.81 277 LYS A C 1
ATOM 2131 O O . LYS A 1 277 ? -23.330 4.929 7.708 1.00 91.81 277 LYS A O 1
ATOM 2136 N N . GLN A 1 278 ? -21.621 4.726 9.157 1.00 92.44 278 GLN A N 1
ATOM 2137 C CA . GLN A 1 278 ? -22.432 4.805 10.372 1.00 92.44 278 GLN A CA 1
ATOM 2138 C C . GLN A 1 278 ? -23.006 6.210 10.612 1.00 92.44 278 GLN A C 1
ATOM 2140 O O . GLN A 1 278 ? -22.380 7.203 10.230 1.00 92.44 278 GLN A O 1
ATOM 2145 N N . PRO A 1 279 ? -24.203 6.311 11.221 1.00 91.81 279 PRO A N 1
ATOM 2146 C CA . PRO A 1 279 ? -24.852 7.594 11.452 1.00 91.81 279 PRO A CA 1
ATOM 2147 C C . PRO A 1 279 ? -24.134 8.435 12.528 1.00 91.81 279 PRO A C 1
ATOM 2149 O O . PRO A 1 279 ? -23.505 7.878 13.432 1.00 91.81 279 PRO A O 1
ATOM 2152 N N . PRO A 1 280 ? -24.256 9.776 12.472 1.00 93.88 280 PRO A N 1
ATOM 2153 C CA . PRO A 1 280 ? -23.803 10.675 13.534 1.00 93.88 280 PRO A CA 1
ATOM 2154 C C . PRO A 1 280 ? -24.616 10.513 14.832 1.00 93.88 280 PRO A C 1
ATOM 2156 O O . PRO A 1 280 ? -25.727 9.978 14.796 1.00 93.88 280 PRO A O 1
ATOM 2159 N N . PRO A 1 281 ? -24.115 10.993 15.991 1.00 95.75 281 PRO A N 1
ATOM 2160 C CA . PRO A 1 281 ? -22.965 11.896 16.172 1.00 95.75 281 PRO A CA 1
ATOM 2161 C C . PRO A 1 281 ? -21.636 11.215 16.524 1.00 95.75 281 PRO A C 1
ATOM 2163 O O . PRO A 1 281 ? -20.616 11.897 16.641 1.00 95.75 281 PRO A O 1
ATOM 2166 N N . VAL A 1 282 ? -21.642 9.906 16.773 1.00 97.00 282 VAL A N 1
ATOM 2167 C CA . VAL A 1 282 ? -20.451 9.140 17.149 1.00 97.00 282 VAL A CA 1
ATOM 2168 C C . VAL A 1 282 ? -20.493 7.795 16.446 1.00 97.00 282 VAL A C 1
ATOM 2170 O O . VAL A 1 282 ? -21.528 7.135 16.411 1.00 97.00 282 VAL A O 1
ATOM 2173 N N . THR A 1 283 ? -19.354 7.380 15.909 1.00 97.56 283 THR A N 1
ATOM 2174 C CA . THR A 1 283 ? -19.138 6.028 15.407 1.00 97.56 283 THR A CA 1
ATOM 2175 C C . THR A 1 283 ? -18.132 5.318 16.298 1.00 97.56 283 THR A C 1
ATOM 2177 O O . THR A 1 283 ? -17.040 5.832 16.546 1.00 97.56 283 THR A O 1
ATOM 2180 N N . HIS A 1 284 ? -18.514 4.135 16.774 1.00 97.88 284 HIS A N 1
ATOM 2181 C CA . HIS A 1 284 ? -17.689 3.290 17.627 1.00 97.88 284 HIS A CA 1
ATOM 2182 C C . HIS A 1 284 ? -16.882 2.331 16.759 1.00 97.88 284 HIS A C 1
ATOM 2184 O O . HIS A 1 284 ? -17.442 1.435 16.122 1.00 97.88 284 HIS A O 1
ATOM 2190 N N . PHE A 1 285 ? -15.570 2.535 16.720 1.00 98.12 285 PHE A N 1
ATOM 2191 C CA . PHE A 1 285 ? -14.633 1.642 16.056 1.00 98.12 285 PHE A CA 1
ATOM 2192 C C . PHE A 1 285 ? -13.972 0.705 17.062 1.00 98.12 285 PHE A C 1
ATOM 2194 O O . PHE A 1 285 ? -13.688 1.088 18.197 1.00 98.12 285 PHE A O 1
ATOM 2201 N N . VAL A 1 286 ? -13.671 -0.511 16.620 1.00 98.31 286 VAL A N 1
ATOM 2202 C CA . VAL A 1 286 ? -12.828 -1.460 17.347 1.00 98.31 286 VAL A CA 1
ATOM 2203 C C . VAL A 1 286 ? -11.685 -1.867 16.437 1.00 98.31 286 VAL A C 1
ATOM 2205 O O . VAL A 1 286 ? -11.924 -2.458 15.389 1.00 98.31 286 VAL A O 1
ATOM 2208 N N . ILE A 1 287 ? -10.452 -1.563 16.835 1.00 98.25 287 ILE A N 1
ATOM 2209 C CA . ILE A 1 287 ? -9.254 -2.090 16.177 1.00 98.25 287 ILE A CA 1
ATOM 2210 C C . ILE A 1 287 ? -8.897 -3.386 16.899 1.00 98.25 287 ILE A C 1
ATOM 2212 O O . ILE A 1 287 ? -8.602 -3.367 18.096 1.00 98.25 287 ILE A O 1
ATOM 2216 N N . ALA A 1 288 ? -8.974 -4.510 16.193 1.00 97.75 288 ALA A N 1
ATOM 2217 C CA . ALA A 1 288 ? -8.747 -5.836 16.749 1.00 97.75 288 ALA A CA 1
ATOM 2218 C C . ALA A 1 288 ? -7.489 -6.456 16.147 1.00 97.75 288 ALA A C 1
ATOM 2220 O O . ALA A 1 288 ? -7.441 -6.713 14.948 1.00 97.75 288 ALA A O 1
ATOM 2221 N N . ILE A 1 289 ? -6.496 -6.741 16.986 1.00 97.81 289 ILE A N 1
ATOM 2222 C CA . ILE A 1 289 ? -5.386 -7.620 16.623 1.00 97.81 289 ILE A CA 1
ATOM 2223 C C . ILE A 1 289 ? -5.923 -9.045 16.690 1.00 97.81 289 ILE A C 1
ATOM 2225 O O . ILE A 1 289 ? -6.403 -9.491 17.734 1.00 97.81 289 ILE A O 1
ATOM 2229 N N . LEU A 1 290 ? -5.857 -9.749 15.567 1.00 96.56 290 LEU A N 1
ATOM 2230 C CA . LEU A 1 290 ? -6.312 -11.131 15.436 1.00 96.56 290 LEU A CA 1
ATOM 2231 C C . LEU A 1 290 ? -5.166 -12.112 15.698 1.00 96.56 290 LEU A C 1
ATOM 2233 O O . LEU A 1 290 ? -5.397 -13.213 16.190 1.00 96.56 290 LEU A O 1
ATOM 2237 N N . GLY A 1 291 ? -3.932 -11.702 15.405 1.00 94.69 291 GLY A N 1
ATOM 2238 C CA . GLY A 1 291 ? -2.727 -12.466 15.697 1.00 94.69 291 GLY A CA 1
ATOM 2239 C C . GLY A 1 291 ? -1.524 -11.987 14.891 1.00 94.69 291 GLY A C 1
ATOM 2240 O O . GLY A 1 291 ? -1.543 -10.908 14.300 1.00 94.69 291 GLY A O 1
ATOM 2241 N N . THR A 1 292 ? -0.481 -12.807 14.850 1.00 92.69 292 THR A N 1
ATOM 2242 C CA . THR A 1 292 ? 0.724 -12.591 14.037 1.00 92.69 292 THR A CA 1
ATOM 2243 C C . THR A 1 292 ? 1.037 -13.801 13.171 1.00 92.69 292 THR A C 1
ATOM 2245 O O . THR A 1 292 ? 0.641 -14.921 13.481 1.00 92.69 292 THR A O 1
ATOM 2248 N N . GLY A 1 293 ? 1.760 -13.599 12.074 1.00 88.50 293 GLY A N 1
ATOM 2249 C CA . GLY A 1 293 ? 2.161 -14.687 11.185 1.00 88.50 293 GLY A CA 1
ATOM 2250 C C . GLY A 1 293 ? 2.299 -14.235 9.741 1.00 88.50 293 GLY A C 1
ATOM 2251 O O . GLY A 1 293 ? 2.094 -13.073 9.417 1.00 88.50 293 GLY A O 1
ATOM 2252 N N . SER A 1 294 ? 2.683 -15.152 8.856 1.00 85.25 294 SER A N 1
ATOM 2253 C CA . SER A 1 294 ? 2.715 -14.860 7.420 1.00 85.25 294 SER A CA 1
ATOM 2254 C C . SER A 1 294 ? 1.308 -14.632 6.861 1.00 85.25 294 SER A C 1
ATOM 2256 O O . SER A 1 294 ? 0.379 -15.370 7.199 1.00 85.25 294 SER A O 1
ATOM 2258 N N . GLU A 1 295 ? 1.163 -13.674 5.942 1.00 84.81 295 GLU A N 1
ATOM 2259 C CA . GLU A 1 295 ? -0.104 -13.441 5.243 1.00 84.81 295 GLU A CA 1
ATOM 2260 C C . GLU A 1 295 ? -0.610 -14.743 4.588 1.00 84.81 295 GLU A C 1
ATOM 2262 O O . GLU A 1 295 ? 0.154 -15.488 3.972 1.00 84.81 295 GLU A O 1
ATOM 2267 N N . GLY A 1 296 ? -1.898 -15.051 4.763 1.00 80.19 296 GLY A N 1
ATOM 2268 C CA . GLY A 1 296 ? -2.522 -16.276 4.244 1.00 80.19 296 GLY A CA 1
ATOM 2269 C C . GLY A 1 296 ? -2.259 -17.557 5.051 1.00 80.19 296 GLY A C 1
ATOM 2270 O O . GLY A 1 296 ? -2.757 -18.618 4.671 1.00 80.19 296 GLY A O 1
ATOM 2271 N N . SER A 1 297 ? -1.514 -17.488 6.158 1.00 80.25 297 SER A N 1
ATOM 2272 C CA . SER A 1 297 ? -1.307 -18.615 7.080 1.00 80.25 297 SER A CA 1
ATOM 2273 C C . SER A 1 297 ? -2.203 -18.533 8.324 1.00 80.25 297 SER A C 1
ATOM 2275 O O . SER A 1 297 ? -2.853 -17.520 8.569 1.00 80.25 297 SER A O 1
ATOM 2277 N N . LEU A 1 298 ? -2.260 -19.615 9.111 1.00 85.38 298 LEU A N 1
ATOM 2278 C CA . LEU A 1 298 ? -2.908 -19.580 10.425 1.00 85.38 298 LEU A CA 1
ATOM 2279 C C . LEU A 1 298 ? -2.104 -18.667 11.357 1.00 85.38 298 LEU A C 1
ATOM 2281 O O . LEU A 1 298 ? -0.908 -18.888 11.546 1.00 85.38 298 LEU A O 1
ATOM 2285 N N . SER A 1 299 ? -2.768 -17.673 11.940 1.00 88.75 299 SER A N 1
ATOM 2286 C CA . SER A 1 299 ? -2.141 -16.706 12.835 1.00 88.75 299 SER A CA 1
ATOM 2287 C C . SER A 1 299 ? -1.909 -17.273 14.242 1.00 88.75 299 SER A C 1
ATOM 2289 O O . SER A 1 299 ? -2.708 -18.049 14.771 1.00 88.75 299 SER A O 1
ATOM 2291 N N . ASP A 1 300 ? -0.807 -16.858 14.869 1.00 92.31 300 ASP A N 1
ATOM 2292 C CA . ASP A 1 300 ? -0.584 -16.998 16.305 1.00 92.31 300 ASP A CA 1
ATOM 2293 C C . ASP A 1 300 ? -1.391 -15.924 17.041 1.00 92.31 300 ASP A C 1
ATOM 2295 O O . ASP A 1 300 ? -1.144 -14.724 16.919 1.00 92.31 300 ASP A O 1
ATOM 2299 N N . THR A 1 301 ? -2.367 -16.361 17.831 1.00 95.31 301 THR A N 1
ATOM 2300 C CA . THR A 1 301 ? -3.286 -15.482 18.556 1.00 95.31 301 THR A CA 1
ATOM 2301 C C . THR A 1 301 ? -2.720 -14.999 19.894 1.00 95.31 301 THR A C 1
ATOM 2303 O O . THR A 1 301 ? -3.452 -14.391 20.672 1.00 95.31 301 THR A O 1
ATOM 2306 N N . SER A 1 302 ? -1.447 -15.264 20.207 1.00 92.44 302 SER A N 1
ATOM 2307 C CA . SER A 1 302 ? -0.806 -14.842 21.463 1.00 92.44 302 SER A CA 1
ATOM 2308 C C . SER A 1 302 ? -0.844 -13.326 21.694 1.00 92.44 302 SER A C 1
ATOM 2310 O O . SER A 1 302 ? -0.888 -12.884 22.843 1.00 92.44 302 SER A O 1
ATOM 2312 N N . LEU A 1 303 ? -0.880 -12.532 20.617 1.00 93.12 303 LEU A N 1
ATOM 2313 C CA . LEU A 1 303 ? -1.022 -11.074 20.670 1.00 93.12 303 LEU A CA 1
ATOM 2314 C C . LEU A 1 303 ? -2.457 -10.569 20.494 1.00 93.12 303 LEU A C 1
ATOM 2316 O O . LEU A 1 303 ? -2.657 -9.355 20.497 1.00 93.12 303 LEU A O 1
ATOM 2320 N N . ALA A 1 304 ? -3.451 -11.447 20.356 1.00 96.75 304 ALA A N 1
ATOM 2321 C CA . ALA A 1 304 ? -4.818 -11.018 20.094 1.00 96.75 304 ALA A CA 1
ATOM 2322 C C . ALA A 1 304 ? -5.362 -10.102 21.206 1.00 96.75 304 ALA A C 1
ATOM 2324 O O . ALA A 1 304 ? -5.086 -10.291 22.395 1.00 96.75 304 ALA A O 1
ATOM 2325 N N . GLY A 1 305 ? -6.130 -9.094 20.810 1.00 97.12 305 GLY A N 1
ATOM 2326 C CA . GLY A 1 305 ? -6.663 -8.078 21.713 1.00 97.12 305 GLY A CA 1
ATOM 2327 C C . GLY A 1 305 ? -7.324 -6.937 20.953 1.00 97.12 305 GLY A C 1
ATOM 2328 O O . GLY A 1 305 ? -7.150 -6.799 19.741 1.00 97.12 305 GLY A O 1
ATOM 2329 N N . THR A 1 306 ? -8.098 -6.117 21.655 1.00 97.69 306 THR A N 1
ATOM 2330 C CA . THR A 1 306 ? -8.909 -5.063 21.038 1.00 97.69 306 THR A CA 1
ATOM 2331 C C . THR A 1 306 ? -8.708 -3.697 21.676 1.00 97.69 306 THR A C 1
ATOM 2333 O O . THR A 1 306 ? -8.384 -3.572 22.858 1.00 97.69 306 THR A O 1
ATOM 2336 N N . VAL A 1 307 ? -8.919 -2.653 20.874 1.00 97.75 307 VAL A N 1
ATOM 2337 C CA . VAL A 1 307 ? -8.949 -1.253 21.296 1.00 97.75 307 VAL A CA 1
ATOM 2338 C C . VAL A 1 307 ? -10.213 -0.591 20.757 1.00 97.75 307 VAL A C 1
ATOM 2340 O O . VAL A 1 307 ? -10.441 -0.565 19.550 1.00 97.75 307 VAL A O 1
ATOM 2343 N N . ASN A 1 308 ? -11.001 0.010 21.650 1.00 97.62 308 ASN A N 1
ATOM 2344 C CA . ASN A 1 308 ? -12.167 0.816 21.283 1.00 97.62 308 ASN A CA 1
ATOM 2345 C C . ASN A 1 308 ? -11.754 2.260 20.964 1.00 97.62 308 ASN A C 1
ATOM 2347 O O . ASN A 1 308 ? -11.027 2.890 21.743 1.00 97.62 308 ASN A O 1
ATOM 2351 N N . VAL A 1 309 ? -12.259 2.815 19.866 1.00 97.88 309 VAL A N 1
ATOM 2352 C CA . VAL A 1 309 ? -12.010 4.190 19.419 1.00 97.88 309 VAL A CA 1
ATOM 2353 C C . VAL A 1 309 ? -13.333 4.853 19.045 1.00 97.88 309 VAL A C 1
ATOM 2355 O O . VAL A 1 309 ? -13.994 4.448 18.095 1.00 97.88 309 VAL A O 1
ATOM 2358 N N . ASP A 1 310 ? -13.689 5.913 19.767 1.00 97.69 310 ASP A N 1
ATOM 2359 C CA . ASP A 1 310 ? -14.866 6.720 19.449 1.00 97.69 310 ASP A CA 1
ATOM 2360 C C . ASP A 1 310 ? -14.471 7.860 18.512 1.00 97.69 310 ASP A C 1
ATOM 2362 O O . ASP A 1 310 ? -13.606 8.683 18.832 1.00 97.69 310 ASP A O 1
ATOM 2366 N N . VAL A 1 311 ? -15.130 7.919 17.359 1.00 97.88 311 VAL A N 1
ATOM 2367 C CA . VAL A 1 311 ? -14.948 8.976 16.363 1.00 97.88 311 VAL A CA 1
ATOM 2368 C C . VAL A 1 311 ? -16.196 9.841 16.353 1.00 97.88 311 VAL A C 1
ATOM 2370 O O . VAL A 1 311 ? -17.299 9.334 16.163 1.00 97.88 311 VAL A O 1
ATOM 2373 N N . LYS A 1 312 ? -16.044 11.151 16.562 1.00 97.44 312 LYS A N 1
ATOM 2374 C CA . LYS A 1 312 ? -17.157 12.099 16.416 1.00 97.44 312 LYS A CA 1
ATOM 2375 C C . LYS A 1 312 ? -17.443 12.302 14.937 1.00 97.44 312 LYS A C 1
ATOM 2377 O O . LYS A 1 312 ? -16.514 12.528 14.174 1.00 97.44 312 LYS A O 1
ATOM 2382 N N . THR A 1 313 ? -18.704 12.268 14.539 1.00 96.50 313 THR A N 1
ATOM 2383 C CA . THR A 1 313 ? -19.099 12.304 13.128 1.00 96.50 313 THR A CA 1
ATOM 2384 C C . THR A 1 313 ? -20.213 13.313 12.885 1.00 96.50 313 THR A C 1
ATOM 2386 O O . THR A 1 313 ? -20.933 13.716 13.803 1.00 96.50 313 THR A O 1
ATOM 2389 N N . THR A 1 314 ? -20.334 13.769 11.639 1.00 95.50 314 THR A N 1
ATOM 2390 C CA . THR A 1 314 ? -21.338 14.762 11.222 1.00 95.50 314 THR A CA 1
ATOM 2391 C C . THR A 1 314 ? -22.270 14.218 10.144 1.00 95.50 314 THR A C 1
ATOM 2393 O O . THR A 1 314 ? -22.027 13.160 9.561 1.00 95.50 314 THR A O 1
ATOM 2396 N N . GLU A 1 315 ? -23.377 14.927 9.908 1.00 92.88 315 GLU A N 1
ATOM 2397 C CA . GLU A 1 315 ? -24.299 14.612 8.813 1.00 92.88 315 GLU A CA 1
ATOM 2398 C C . GLU A 1 315 ? -23.580 14.615 7.452 1.00 92.88 315 GLU A C 1
ATOM 2400 O O . GLU A 1 315 ? -22.608 15.358 7.280 1.00 92.88 315 GLU A O 1
ATOM 2405 N N . PRO A 1 316 ? -24.067 13.839 6.465 1.00 89.31 316 PRO A N 1
ATOM 2406 C CA . PRO A 1 316 ? -23.520 13.860 5.116 1.00 89.31 316 PRO A CA 1
ATOM 2407 C C . PRO A 1 316 ? -23.473 15.277 4.523 1.00 89.31 316 PRO A C 1
ATOM 2409 O O . PRO A 1 316 ? -24.396 16.069 4.758 1.00 89.31 316 PRO A O 1
ATOM 2412 N N . PRO A 1 317 ? -22.461 15.607 3.697 1.00 85.25 317 PRO A N 1
ATOM 2413 C CA . PRO A 1 317 ? -22.408 16.899 3.030 1.00 85.25 317 PRO A CA 1
ATOM 2414 C C . PRO A 1 317 ? -23.644 17.076 2.144 1.00 85.25 317 PRO A C 1
ATOM 2416 O O . PRO A 1 317 ? -23.895 16.277 1.236 1.00 85.25 317 PRO A O 1
ATOM 2419 N N . LYS A 1 318 ? -24.427 18.127 2.400 1.00 79.50 318 LYS A N 1
ATOM 2420 C CA . LYS A 1 318 ? -25.617 18.439 1.604 1.00 79.50 318 LYS A CA 1
ATOM 2421 C C . LYS A 1 318 ? -25.168 18.964 0.246 1.00 79.50 318 LYS A C 1
ATOM 2423 O O . LYS A 1 318 ? -24.496 19.992 0.176 1.00 79.50 318 LYS A O 1
ATOM 2428 N N . VAL A 1 319 ? -25.553 18.278 -0.830 1.00 67.31 319 VAL A N 1
ATOM 2429 C CA . VAL A 1 319 ? -25.452 18.850 -2.177 1.00 67.31 319 VAL A CA 1
ATOM 2430 C C . VAL A 1 319 ? -26.350 20.087 -2.189 1.00 67.31 319 VAL A C 1
ATOM 2432 O O . VAL A 1 319 ? -27.507 19.961 -1.783 1.00 67.31 319 VAL A O 1
ATOM 2435 N N . PRO A 1 320 ? -25.862 21.278 -2.581 1.00 57.97 320 PRO A N 1
ATOM 2436 C CA . PRO A 1 320 ? -26.733 22.435 -2.691 1.00 57.97 320 PRO A CA 1
ATOM 2437 C C . PRO A 1 320 ? -27.870 22.083 -3.651 1.00 57.97 320 PRO A C 1
ATOM 2439 O O . PRO A 1 320 ? -27.634 21.787 -4.823 1.00 57.97 320 PRO A O 1
ATOM 2442 N N . GLU A 1 321 ? -29.103 22.083 -3.142 1.00 53.06 321 GLU A N 1
ATOM 2443 C CA . GLU A 1 321 ? -30.285 22.092 -3.991 1.00 53.06 321 GLU A CA 1
ATOM 2444 C C . GLU A 1 321 ? -30.170 23.356 -4.836 1.00 53.06 321 GLU A C 1
ATOM 2446 O O . GLU A 1 321 ? -30.315 24.472 -4.334 1.00 53.06 321 GLU A O 1
ATOM 2451 N N . PHE A 1 322 ? -29.837 23.206 -6.120 1.00 43.97 322 PHE A N 1
ATOM 2452 C CA . PHE A 1 322 ? -30.063 24.298 -7.048 1.00 43.97 322 PHE A CA 1
ATOM 2453 C C . PHE A 1 322 ? -31.553 24.606 -6.942 1.00 43.97 322 PHE A C 1
ATOM 2455 O O . PHE A 1 322 ? -32.352 23.692 -7.176 1.00 43.97 322 PHE A O 1
ATOM 2462 N N . PRO A 1 323 ? -31.957 25.835 -6.570 1.00 42.03 323 PRO A N 1
ATOM 2463 C CA . PRO A 1 323 ? -33.348 26.191 -6.702 1.00 42.03 323 PRO A CA 1
ATOM 2464 C C . PRO A 1 323 ? -33.659 25.969 -8.174 1.00 42.03 323 PRO A C 1
ATOM 2466 O O . PRO A 1 323 ? -33.081 26.618 -9.048 1.00 42.03 323 PRO A O 1
ATOM 2469 N N . VAL A 1 324 ? -34.534 25.006 -8.453 1.00 45.22 324 VAL A N 1
ATOM 2470 C CA . VAL A 1 324 ? -35.311 25.022 -9.681 1.00 45.22 324 VAL A CA 1
ATOM 2471 C C . VAL A 1 324 ? -36.061 26.337 -9.584 1.00 45.22 324 VAL A C 1
ATOM 2473 O O . VAL A 1 324 ? -37.102 26.436 -8.942 1.00 45.22 324 VAL A O 1
ATOM 2476 N N . THR A 1 325 ? -35.459 27.403 -10.109 1.00 43.81 325 THR A N 1
ATOM 2477 C CA . THR A 1 325 ? -36.192 28.602 -10.439 1.00 43.81 325 THR A CA 1
ATOM 2478 C C . THR A 1 325 ? -37.281 28.097 -11.356 1.00 43.81 325 THR A C 1
ATOM 2480 O O . THR A 1 325 ? -37.010 27.636 -12.466 1.00 43.81 325 THR A O 1
ATOM 2483 N N . GLU A 1 326 ? -38.510 28.083 -10.844 1.00 45.09 326 GLU A N 1
ATOM 2484 C CA . GLU A 1 326 ? -39.695 27.986 -11.669 1.00 45.09 326 GLU A CA 1
ATOM 2485 C C . GLU A 1 326 ? -39.516 29.052 -12.745 1.00 45.09 326 GLU A C 1
ATOM 2487 O O . GLU A 1 326 ? -39.671 30.248 -12.495 1.00 45.09 326 GLU A O 1
ATOM 2492 N N . PHE A 1 327 ? -39.074 28.643 -13.934 1.00 42.78 327 PHE A N 1
ATOM 2493 C CA . PHE A 1 327 ? -39.134 29.514 -15.085 1.00 42.78 327 PHE A CA 1
ATOM 2494 C C . PHE A 1 327 ? -40.613 29.862 -15.209 1.00 42.78 327 PHE A C 1
ATOM 2496 O O . PHE A 1 327 ? -41.421 28.944 -15.397 1.00 42.78 3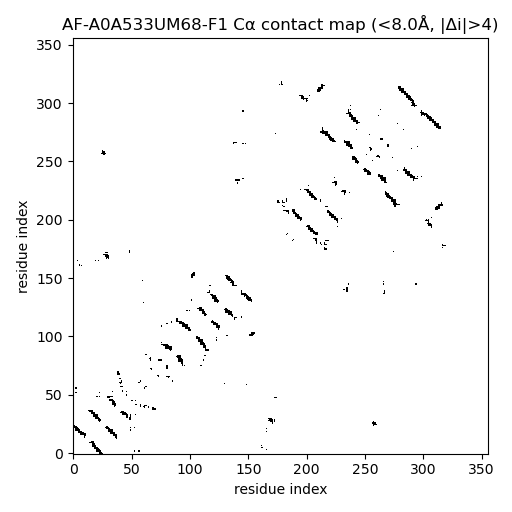27 PHE A O 1
ATOM 2503 N N . PRO A 1 328 ? -41.011 31.140 -15.069 1.00 41.75 328 PRO A N 1
ATOM 2504 C CA . PRO A 1 328 ? -42.395 31.487 -15.281 1.00 41.75 328 PRO A CA 1
ATOM 2505 C C . PRO A 1 328 ? -42.726 31.038 -16.704 1.00 41.75 328 PRO A C 1
ATOM 2507 O O . PRO A 1 328 ? -42.057 31.412 -17.672 1.00 41.75 328 PRO A O 1
ATOM 2510 N N . VAL A 1 329 ? -43.746 30.187 -16.820 1.00 47.81 329 VAL A N 1
ATOM 2511 C CA . VAL A 1 329 ? -44.205 29.535 -18.062 1.00 47.81 329 VAL A CA 1
ATOM 2512 C C . VAL A 1 329 ? -44.526 30.559 -19.174 1.00 47.81 329 VAL A C 1
ATOM 2514 O O . VAL A 1 329 ? -44.708 30.216 -20.339 1.00 47.81 329 VAL A O 1
ATOM 2517 N N . THR A 1 330 ? -44.511 31.852 -18.859 1.00 44.75 330 THR A N 1
ATOM 2518 C CA . THR A 1 330 ? -44.647 32.967 -19.792 1.00 44.75 330 THR A CA 1
ATOM 2519 C C . THR A 1 330 ? -43.453 33.163 -20.736 1.00 44.75 330 THR A C 1
ATOM 2521 O O . THR A 1 330 ? -43.656 33.693 -21.827 1.00 44.75 330 THR A O 1
ATOM 2524 N N . ALA A 1 331 ? -42.237 32.700 -20.412 1.00 44.47 331 ALA A N 1
ATOM 2525 C CA . ALA A 1 331 ? -41.079 32.853 -21.310 1.00 44.47 331 ALA A CA 1
ATOM 2526 C C . ALA A 1 331 ? -41.059 31.841 -22.480 1.00 44.47 331 ALA A C 1
ATOM 2528 O O . ALA A 1 331 ? -40.563 32.150 -23.565 1.00 44.47 331 ALA A O 1
ATOM 2529 N N . LEU A 1 332 ? -41.668 30.661 -22.309 1.00 43.16 332 LEU A N 1
ATOM 2530 C CA . LEU A 1 332 ? -41.790 29.647 -23.370 1.00 43.16 332 LEU A CA 1
ATOM 2531 C C . LEU A 1 332 ? -42.831 30.022 -24.441 1.00 43.16 332 LEU A C 1
ATOM 2533 O O . LEU A 1 332 ? -42.701 29.619 -25.597 1.00 43.16 332 LEU A O 1
ATOM 2537 N N . LEU A 1 333 ? -43.814 30.861 -24.098 1.00 40.56 333 LEU A N 1
ATOM 2538 C CA . LEU A 1 333 ? -44.810 31.359 -25.053 1.00 40.56 333 LEU A CA 1
ATOM 2539 C C . LEU A 1 333 ? -44.240 32.400 -26.030 1.00 40.56 333 LEU A C 1
ATOM 2541 O O . LEU A 1 333 ? -44.716 32.488 -27.160 1.00 40.56 333 LEU A O 1
ATOM 2545 N N . ILE A 1 334 ? -43.189 33.139 -25.659 1.00 46.06 334 ILE A N 1
ATOM 2546 C CA . ILE A 1 334 ? -42.593 34.150 -26.550 1.00 46.06 334 ILE A CA 1
ATOM 2547 C C . ILE A 1 334 ? -41.694 33.489 -27.612 1.00 46.06 334 ILE A C 1
ATOM 2549 O O . ILE A 1 334 ? -41.745 33.872 -28.781 1.00 46.06 334 ILE A O 1
ATOM 2553 N N . MET A 1 335 ? -40.953 32.430 -27.265 1.00 40.00 335 MET A N 1
ATOM 2554 C CA . MET A 1 335 ? -40.130 31.676 -28.231 1.00 40.00 335 MET A CA 1
ATOM 2555 C C . MET A 1 335 ? -40.972 30.917 -29.273 1.00 40.00 335 MET A C 1
ATOM 2557 O O . MET A 1 335 ? -40.584 30.841 -30.440 1.00 40.00 335 MET A O 1
ATOM 2561 N N . ALA A 1 336 ? -42.159 30.424 -28.902 1.00 44.72 336 ALA A N 1
ATOM 2562 C CA . ALA A 1 336 ? -43.066 29.761 -29.843 1.00 44.72 336 ALA A CA 1
ATOM 2563 C C . ALA A 1 336 ? -43.663 30.729 -30.888 1.00 44.72 336 ALA A C 1
ATOM 2565 O O . ALA A 1 336 ? -43.837 30.351 -32.048 1.00 44.72 336 ALA A O 1
ATOM 2566 N N . VAL A 1 337 ? -43.914 31.994 -30.523 1.00 47.50 337 VAL A N 1
ATOM 2567 C CA . VAL A 1 337 ? -44.436 33.013 -31.457 1.00 47.50 337 VAL A CA 1
ATOM 2568 C C . VAL A 1 337 ? -43.369 33.456 -32.468 1.00 47.50 337 VAL A C 1
ATOM 2570 O O . VAL A 1 337 ? -43.684 33.631 -33.647 1.00 47.50 337 VAL A O 1
ATOM 2573 N N . VAL A 1 338 ? -42.098 33.558 -32.062 1.00 49.25 338 VAL A N 1
ATOM 2574 C CA . VAL A 1 338 ? -41.002 33.942 -32.976 1.00 49.25 338 VAL A CA 1
ATOM 2575 C C . VAL A 1 338 ? -40.688 32.826 -33.983 1.00 49.25 338 VAL A C 1
ATOM 2577 O O . VAL A 1 338 ? -40.467 33.106 -35.163 1.00 49.25 338 VAL A O 1
ATOM 2580 N N . ILE A 1 339 ? -40.763 31.555 -33.571 1.00 47.59 339 ILE A N 1
ATOM 2581 C CA . ILE A 1 339 ? -40.572 30.411 -34.480 1.00 47.59 339 ILE A CA 1
ATOM 2582 C C . ILE A 1 339 ? -41.762 30.266 -35.447 1.00 47.59 339 ILE A C 1
ATOM 2584 O O . ILE A 1 339 ? -41.558 30.030 -36.640 1.00 47.59 339 ILE A O 1
ATOM 2588 N N . ALA A 1 340 ? -43.000 30.495 -34.991 1.00 44.53 340 ALA A N 1
ATOM 2589 C CA . ALA A 1 340 ? -44.177 30.460 -35.864 1.00 44.53 340 ALA A CA 1
ATOM 2590 C C . ALA A 1 340 ? -44.176 31.589 -36.918 1.00 44.53 340 ALA A C 1
ATOM 2592 O O . ALA A 1 340 ? -44.533 31.341 -38.072 1.00 44.53 340 ALA A O 1
ATOM 2593 N N . MET A 1 341 ? -43.709 32.799 -36.576 1.00 48.00 341 MET A N 1
ATOM 2594 C CA . MET A 1 341 ? -43.556 33.893 -37.551 1.00 48.00 341 MET A CA 1
ATOM 2595 C C . MET A 1 341 ? -42.407 33.651 -38.546 1.00 48.00 341 MET A C 1
ATOM 2597 O O . MET A 1 341 ? -42.555 33.960 -39.730 1.00 48.00 341 MET A O 1
ATOM 2601 N N . GLY A 1 342 ? -41.297 33.032 -38.124 1.00 43.88 342 GLY A N 1
ATOM 2602 C CA . GLY A 1 342 ? -40.183 32.677 -39.020 1.00 43.88 342 GLY A CA 1
ATOM 2603 C C . GLY A 1 342 ? -40.533 31.594 -40.054 1.00 43.88 342 GLY A C 1
ATOM 2604 O O . GLY A 1 342 ? -40.090 31.651 -41.205 1.00 43.88 342 GLY A O 1
ATOM 2605 N N . ILE A 1 343 ? -41.391 30.638 -39.684 1.00 48.25 343 ILE A N 1
ATOM 2606 C CA . ILE A 1 343 ? -41.864 29.576 -40.591 1.00 48.25 343 ILE A CA 1
ATOM 2607 C C . ILE A 1 343 ? -42.922 30.106 -41.580 1.00 48.25 343 ILE A C 1
ATOM 2609 O O . ILE A 1 343 ? -42.999 29.635 -42.717 1.00 48.25 343 ILE A O 1
ATOM 2613 N N . PHE A 1 344 ? -43.698 31.131 -41.210 1.00 39.94 344 PHE A N 1
ATOM 2614 C CA . PHE A 1 344 ? -44.673 31.746 -42.121 1.00 39.94 344 PHE A CA 1
ATOM 2615 C C . PHE A 1 344 ? -44.011 32.594 -43.225 1.00 39.94 344 PHE A C 1
ATOM 2617 O O . PHE A 1 344 ? -44.493 32.615 -44.358 1.00 39.94 344 PHE A O 1
ATOM 2624 N N . ILE A 1 345 ? -42.869 33.232 -42.941 1.00 46.12 345 ILE A N 1
ATOM 2625 C CA . ILE A 1 345 ? -42.146 34.085 -43.907 1.00 46.12 345 ILE A CA 1
ATOM 2626 C C . ILE A 1 345 ? -41.354 33.259 -44.940 1.00 46.12 345 ILE A C 1
ATOM 2628 O O . ILE A 1 345 ? -41.152 33.702 -46.072 1.00 46.12 345 ILE A O 1
ATOM 2632 N N . THR A 1 346 ? -40.960 32.025 -44.613 1.00 44.97 346 THR A N 1
ATOM 2633 C CA . THR A 1 346 ? -40.220 31.141 -45.535 1.00 44.97 346 THR A CA 1
ATOM 2634 C C . THR A 1 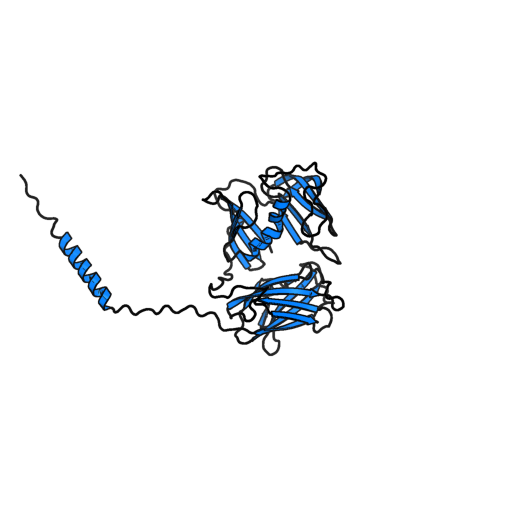346 ? -41.122 30.340 -46.480 1.00 44.97 346 THR A C 1
ATOM 2636 O O . THR A 1 346 ? -40.670 29.943 -47.553 1.00 44.97 346 THR A O 1
ATOM 2639 N N . ARG A 1 347 ? -42.416 30.172 -46.165 1.00 45.81 347 ARG A N 1
ATOM 2640 C CA . ARG A 1 347 ? -43.380 29.444 -47.017 1.00 45.81 347 ARG A CA 1
ATOM 2641 C C . ARG A 1 347 ? -44.045 30.267 -48.129 1.00 45.81 347 ARG A C 1
ATOM 2643 O O . ARG A 1 347 ? -44.665 29.674 -49.004 1.00 45.81 347 ARG A O 1
ATOM 2650 N N . PHE A 1 348 ? -43.876 31.591 -48.164 1.00 42.41 348 PHE A N 1
ATOM 2651 C CA . PHE A 1 348 ? -44.446 32.451 -49.220 1.00 42.41 348 PHE A CA 1
ATOM 2652 C C . PHE A 1 348 ? -43.479 32.810 -50.365 1.00 42.41 348 PHE A C 1
ATOM 2654 O O . PHE A 1 348 ? -43.875 33.517 -51.290 1.00 42.41 348 PHE A O 1
ATOM 2661 N N . ARG A 1 349 ? -42.224 32.330 -50.355 1.00 42.25 349 ARG A N 1
ATOM 2662 C CA . ARG A 1 349 ? -41.224 32.676 -51.391 1.00 42.25 349 ARG A CA 1
ATOM 2663 C C . ARG A 1 349 ? -40.967 31.625 -52.474 1.00 42.25 349 ARG A C 1
ATOM 2665 O O . ARG A 1 349 ? -40.205 31.897 -53.394 1.00 42.25 349 ARG A O 1
ATOM 2672 N N . SER A 1 350 ? -41.630 30.475 -52.446 1.00 42.31 350 SER A N 1
ATOM 2673 C CA . SER A 1 350 ? -41.514 29.453 -53.497 1.00 42.31 350 SER A CA 1
ATOM 2674 C C . SER A 1 350 ? -42.794 29.377 -54.328 1.00 42.31 350 SER A C 1
ATOM 2676 O O . SER A 1 350 ? -43.597 28.462 -54.168 1.00 42.31 350 SER A O 1
ATOM 2678 N N . GLY A 1 351 ? -42.995 30.366 -55.199 1.00 46.59 351 GLY A N 1
ATOM 2679 C CA . GLY A 1 351 ? -44.136 30.379 -56.110 1.00 46.59 351 GLY A CA 1
ATOM 2680 C C . GLY A 1 351 ? -44.214 31.612 -57.002 1.00 46.59 351 GLY A C 1
ATOM 2681 O O . GLY A 1 351 ? -45.237 32.278 -56.998 1.00 46.59 351 GLY A O 1
ATOM 2682 N N . LEU A 1 352 ? -43.157 31.930 -57.755 1.00 34.25 352 LEU A N 1
ATOM 2683 C CA . LEU A 1 352 ? -43.271 32.797 -58.936 1.00 34.25 352 LEU A CA 1
ATOM 2684 C C . LEU A 1 352 ? -42.163 32.462 -59.943 1.00 34.25 352 LEU A C 1
ATOM 2686 O O . LEU A 1 352 ? -41.039 32.946 -59.869 1.00 34.25 352 LEU A O 1
ATOM 2690 N N . SER A 1 353 ? -42.516 31.578 -60.877 1.00 35.59 353 SER A N 1
ATOM 2691 C CA . SER A 1 353 ? -41.850 31.407 -62.165 1.00 35.59 353 SER A CA 1
ATOM 2692 C C . SER A 1 353 ? -42.446 32.425 -63.130 1.00 35.59 353 SER A C 1
ATOM 2694 O O . SER A 1 353 ? -43.657 32.395 -63.342 1.00 35.59 353 SER A O 1
ATOM 2696 N N . ILE A 1 354 ? -41.625 33.291 -63.728 1.00 32.59 354 ILE A N 1
ATOM 2697 C CA . ILE A 1 354 ? -41.982 34.000 -64.962 1.00 32.59 354 ILE A CA 1
ATOM 2698 C C . ILE A 1 354 ? -40.760 34.017 -65.887 1.00 32.59 354 ILE A C 1
ATOM 2700 O O . ILE A 1 354 ? -39.681 34.468 -65.511 1.00 32.59 354 ILE A O 1
ATOM 2704 N N . LYS A 1 355 ? -40.975 33.479 -67.093 1.00 33.38 355 LYS A N 1
ATOM 2705 C CA . LYS A 1 355 ? -40.139 33.599 -68.293 1.00 33.38 355 LYS A CA 1
ATOM 2706 C C . LYS A 1 355 ? -40.140 35.046 -68.800 1.00 33.38 355 LYS A C 1
ATOM 2708 O O . LYS A 1 355 ? -41.224 35.610 -68.921 1.00 33.38 355 LYS A O 1
ATOM 2713 N N . PHE A 1 356 ? -38.981 35.578 -69.178 1.00 36.28 356 PHE A N 1
ATOM 2714 C CA . PHE A 1 356 ? -38.574 35.883 -70.560 1.00 36.28 356 PHE A CA 1
ATOM 2715 C C . PHE A 1 356 ? -37.092 36.253 -70.577 1.00 36.28 356 PHE A C 1
ATOM 2717 O O . PHE A 1 356 ? -36.669 36.975 -69.648 1.00 36.28 356 PHE A O 1
#